Protein AF-E9LIL2-F1 (afdb_monomer_lite)

Foldseek 3Di:
DVDPVDVVPDDPDDDDDPPDDVVVPPCPDPDDDLDDPDDDLRLLVVQQQAAFPLQRFGQQQDDDPDPDQFGFGHWFHLVVAADWEQACLAFPSPPPQCPQDVDPGNIDRFHFQWADDPPHQYFHFPVVPFDDDVNDGDDQPDPVQWDQPDPGDIDGPGGGTHHGDQALQGDDSPCPVSRNDDDVLSSVSVLCSHLNWQWAKWQAQLPPVRFADCVPQARSNPRNDQSPQQPSPAHRGNTRRQSSCVSLQCADPSNHNDGSRIHGGSDPDPDPPDPDRDIHIDTSPGDFDQVQWADWAAPDPPDIDIDRNPD

Radius of gyration: 24.18 Å; chains: 1; bounding box: 59×64×60 Å

Secondary structure (DSSP, 8-state):
--SHHHHHT--S--PPPTT--GGGGTT--S----SSS--HHHHHHHHHHSBPTTT--BTT--------TTPPPPSS--TTSS-EEEGGGSBT-SS-HHHH-SSSS-EEE--SS---BTTB-S-EEGGGG--EETTEEP-TTSGGGEE--TTS--EESS-SEE-S--STT---TT-GGG----HHHHHHHHHHHHTT---EEESB--STTS---HHHH--TT-TTSGGG---SSSSPTTS-HHHHHHHTTSSSSSS-SS----B--------SS------EEE--S----TT-B---EEEETTEEE--BTT-

pLDDT: mean 92.9, std 11.52, range [38.5, 98.88]

Organism: Mycoplasmoides genitalium (NCBI:txid2097)

Sequence (311 aa):
AENEADRFNQLLSLSPSPNTNWARYLNVVQRFTTGPNLDSSTFDQFLDFLPWIGNNKPFSNSPSPSTSASTPLPTFSNINVGVKSDITKHLNKENTRWVFIPNSSPDIWTGAGYRKANNNNNGIPFDSVKPSNNSTPFDPNSDDNKVTPSGGSSKPTTYTHLPNSISPTSDWSNALTFTNKNNPQRNQLLLRALLGTIPVLINKSGDSNDQFNKDSEQKWNETEKPGGNLPGFGEVNGLYNAALLHTYGFFGTNTNSTDPKIGFKADSSSSSSSSSSSSTLVGSGLNWTSQDVGNLVVINDTSFGFQLGGW

Structure (mmCIF, N/CA/C/O backbone):
data_AF-E9LIL2-F1
#
_entry.id   AF-E9LIL2-F1
#
loop_
_atom_site.group_PDB
_atom_site.id
_atom_site.type_symbol
_atom_site.label_atom_id
_atom_site.label_alt_id
_atom_site.label_comp_id
_atom_site.label_asym_id
_atom_site.label_entity_id
_atom_site.label_seq_id
_atom_site.pdbx_PDB_ins_code
_atom_site.Cartn_x
_atom_site.Cartn_y
_atom_site.Cartn_z
_atom_site.occupancy
_atom_site.B_iso_or_equiv
_atom_site.auth_seq_id
_atom_site.auth_comp_id
_atom_site.auth_asym_id
_atom_site.auth_atom_id
_atom_site.pdbx_PDB_model_num
ATOM 1 N N . ALA A 1 1 ? 22.212 -25.224 -12.974 1.00 92.56 1 ALA A N 1
ATOM 2 C CA . ALA A 1 1 ? 23.649 -24.958 -13.142 1.00 92.56 1 ALA A CA 1
ATOM 3 C C . ALA A 1 1 ? 24.349 -25.624 -11.976 1.00 92.56 1 ALA A C 1
ATOM 5 O O . ALA A 1 1 ? 23.897 -25.430 -10.854 1.00 92.56 1 ALA A O 1
ATOM 6 N N . GLU A 1 2 ? 25.355 -26.455 -12.233 1.00 97.25 2 GLU A N 1
ATOM 7 C CA . GLU A 1 2 ? 26.087 -27.164 -11.169 1.00 97.25 2 GLU A CA 1
ATOM 8 C C . GLU A 1 2 ? 27.205 -26.295 -10.573 1.00 97.25 2 GLU A C 1
ATOM 10 O O . GLU A 1 2 ? 27.691 -26.564 -9.478 1.00 97.25 2 GLU A O 1
ATOM 15 N N . ASN A 1 3 ? 27.591 -25.224 -11.273 1.00 96.81 3 ASN A N 1
ATOM 16 C CA . ASN A 1 3 ? 28.617 -24.274 -10.862 1.00 96.81 3 ASN A CA 1
ATOM 17 C C . ASN A 1 3 ? 28.296 -22.848 -11.355 1.00 96.81 3 ASN A C 1
ATOM 19 O O . ASN A 1 3 ? 27.349 -22.611 -12.110 1.00 96.81 3 ASN A O 1
ATOM 23 N N . GLU A 1 4 ? 29.114 -21.889 -10.927 1.00 97.88 4 GLU A N 1
ATOM 24 C CA . GLU A 1 4 ? 28.969 -20.477 -11.278 1.00 97.88 4 GLU A CA 1
ATOM 25 C C . GLU A 1 4 ? 29.258 -20.171 -12.748 1.00 97.88 4 GLU A C 1
ATOM 27 O O . GLU A 1 4 ? 28.623 -19.277 -13.296 1.00 97.88 4 GLU A O 1
ATOM 32 N N . ALA A 1 5 ? 30.149 -20.917 -13.408 1.00 97.56 5 ALA A N 1
ATOM 33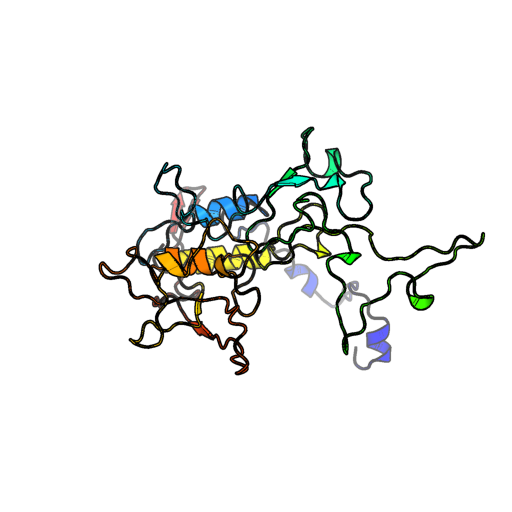 C CA . ALA A 1 5 ? 30.427 -20.713 -14.831 1.00 97.56 5 ALA A CA 1
ATOM 34 C C . ALA A 1 5 ? 29.184 -21.021 -15.686 1.00 97.56 5 ALA A C 1
ATOM 36 O O . ALA A 1 5 ? 28.844 -20.252 -16.587 1.00 97.56 5 ALA A O 1
ATOM 37 N N . ASP A 1 6 ? 28.451 -22.080 -15.335 1.00 97.56 6 ASP A N 1
ATOM 38 C CA . ASP A 1 6 ? 27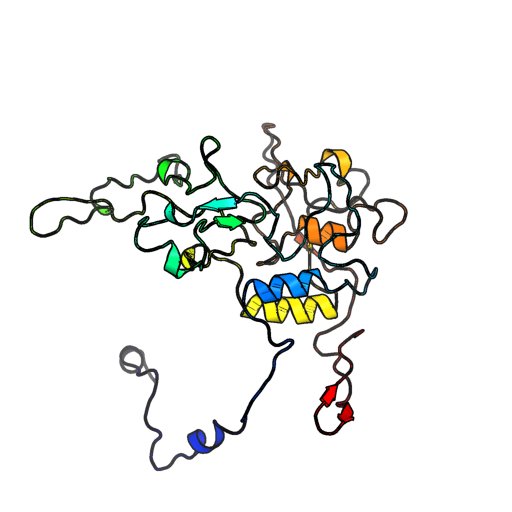.171 -22.423 -15.958 1.00 97.56 6 ASP A CA 1
ATOM 39 C C . ASP A 1 6 ? 26.068 -21.427 -15.574 1.00 97.56 6 ASP A C 1
ATOM 41 O O . ASP A 1 6 ? 25.225 -21.077 -16.400 1.00 97.56 6 ASP A O 1
ATOM 45 N N . ARG A 1 7 ? 26.049 -20.970 -14.312 1.00 97.88 7 ARG A N 1
ATOM 46 C CA . ARG A 1 7 ? 25.055 -20.002 -13.818 1.00 97.88 7 ARG A CA 1
ATOM 47 C C . ARG A 1 7 ? 25.211 -18.639 -14.491 1.00 97.88 7 ARG A C 1
ATOM 49 O O . ARG A 1 7 ? 24.214 -17.987 -14.784 1.00 97.88 7 ARG A O 1
ATOM 56 N N . PHE A 1 8 ? 26.449 -18.218 -14.739 1.00 97.88 8 PHE A N 1
ATOM 57 C CA . PHE A 1 8 ? 26.797 -16.885 -15.228 1.00 97.88 8 PHE A CA 1
ATOM 58 C C . PHE A 1 8 ? 26.102 -16.534 -16.547 1.00 97.88 8 PHE A C 1
ATOM 60 O O . PHE A 1 8 ? 25.662 -15.405 -16.732 1.00 97.88 8 PHE A O 1
ATOM 67 N N . ASN A 1 9 ? 25.954 -17.522 -17.432 1.00 97.31 9 ASN A N 1
ATOM 68 C CA . ASN A 1 9 ? 25.335 -17.354 -18.746 1.00 97.31 9 ASN A CA 1
ATOM 69 C C . ASN A 1 9 ? 23.942 -18.000 -18.827 1.00 97.31 9 ASN A C 1
ATOM 71 O O . ASN A 1 9 ? 23.497 -18.373 -19.914 1.00 97.31 9 ASN A O 1
ATOM 75 N N . GLN A 1 10 ? 23.258 -18.183 -17.692 1.00 98.12 10 GLN A N 1
ATOM 76 C CA . GLN A 1 10 ? 21.912 -18.746 -17.691 1.00 98.12 10 GLN A CA 1
ATOM 77 C C . GLN A 1 10 ? 20.952 -17.908 -18.532 1.00 98.12 10 GLN A C 1
ATOM 79 O O . GLN A 1 10 ? 20.851 -16.690 -18.394 1.00 98.12 10 GLN A O 1
ATOM 84 N N . LEU A 1 11 ? 20.180 -18.603 -19.363 1.00 98.38 11 LEU A N 1
ATOM 85 C CA . LEU A 1 11 ? 19.039 -18.029 -20.054 1.00 98.38 11 LEU A CA 1
ATOM 86 C C . LEU A 1 11 ? 17.801 -18.188 -19.169 1.00 98.38 11 LEU A C 1
ATOM 88 O O . LEU A 1 11 ? 17.533 -19.279 -18.667 1.00 98.38 11 LEU A O 1
ATOM 92 N N . LEU A 1 12 ? 17.029 -17.108 -19.010 1.00 98.12 12 LEU A N 1
ATOM 93 C CA . LEU A 1 12 ? 15.789 -17.112 -18.221 1.00 98.12 12 LEU A CA 1
ATOM 94 C C . LEU A 1 12 ? 14.764 -18.133 -18.743 1.00 98.12 12 LEU A C 1
ATOM 96 O O . LEU A 1 12 ? 13.969 -18.669 -17.977 1.00 98.12 12 LEU A O 1
ATOM 100 N N . SER A 1 13 ? 14.780 -18.398 -20.050 1.00 97.62 13 SER A N 1
ATOM 101 C CA . SER A 1 13 ? 13.914 -19.373 -20.705 1.00 97.62 13 SER A CA 1
ATOM 102 C C . SER A 1 13 ? 14.742 -20.291 -21.593 1.00 97.62 13 SER A C 1
ATOM 104 O O . SER A 1 13 ? 15.630 -19.839 -22.319 1.00 97.62 13 SER A O 1
ATOM 106 N N . LEU A 1 14 ? 14.436 -21.585 -21.534 1.00 97.38 14 LEU A N 1
ATOM 107 C CA . LEU A 1 14 ? 15.056 -22.626 -22.340 1.00 97.38 14 LEU A CA 1
ATOM 108 C C . LEU A 1 14 ? 13.971 -23.472 -22.996 1.00 97.38 14 LEU A C 1
ATOM 110 O O . LEU A 1 14 ? 12.911 -23.715 -22.415 1.00 97.38 14 LEU A O 1
ATOM 114 N N . SER A 1 15 ? 14.261 -23.953 -24.203 1.00 97.62 15 SER A N 1
ATOM 115 C CA . SER A 1 15 ? 13.395 -24.928 -24.863 1.00 97.62 15 SER A CA 1
ATOM 116 C C . SER A 1 15 ? 13.414 -26.243 -24.073 1.00 97.62 15 SER A C 1
ATOM 118 O O . SER A 1 15 ? 14.504 -26.748 -23.792 1.00 97.62 15 SER A O 1
ATOM 120 N N . PRO A 1 16 ? 12.251 -26.815 -23.708 1.00 97.62 16 PRO A N 1
ATOM 121 C CA . PRO A 1 16 ? 12.199 -28.116 -23.052 1.00 97.62 16 PRO A CA 1
ATOM 122 C C . PRO A 1 16 ? 12.871 -29.193 -23.909 1.00 97.62 16 PRO A C 1
ATOM 124 O O . PRO A 1 16 ? 12.642 -29.261 -25.118 1.00 97.62 16 PRO A O 1
ATOM 127 N N . SER A 1 17 ? 13.658 -30.071 -23.285 1.00 97.50 17 SER A N 1
ATOM 128 C CA . SER A 1 17 ? 14.232 -31.224 -23.982 1.00 97.50 17 SER A CA 1
ATOM 129 C C . SER A 1 17 ? 13.119 -32.138 -24.526 1.00 97.50 17 SER A C 1
ATOM 131 O O . SER A 1 17 ? 12.104 -32.315 -23.839 1.00 97.50 17 SER A O 1
ATOM 133 N N . PRO A 1 18 ? 13.296 -32.780 -25.701 1.00 97.69 18 PRO A N 1
ATOM 134 C CA . PRO A 1 18 ? 12.257 -33.604 -26.336 1.00 97.69 18 PRO A CA 1
ATOM 135 C C . PRO A 1 18 ? 11.730 -34.770 -25.485 1.00 97.69 18 PRO A C 1
ATOM 137 O O . PRO A 1 18 ? 10.631 -35.265 -25.717 1.00 97.69 18 PRO A O 1
ATOM 140 N N . ASN A 1 19 ? 12.507 -35.211 -24.496 1.00 97.88 19 ASN A N 1
ATOM 141 C CA . ASN A 1 19 ? 12.171 -36.281 -23.557 1.00 97.88 19 ASN A CA 1
ATOM 142 C C . ASN A 1 19 ? 11.434 -35.792 -22.293 1.00 97.88 19 ASN A C 1
ATOM 144 O O . ASN A 1 19 ? 11.252 -36.566 -21.357 1.00 97.88 19 ASN A O 1
ATOM 148 N N . THR A 1 20 ? 11.007 -34.526 -22.247 1.00 97.94 20 THR A N 1
ATOM 149 C CA . THR A 1 20 ? 10.285 -33.945 -21.108 1.00 97.94 20 THR A CA 1
ATOM 150 C C . THR A 1 20 ? 8.862 -33.536 -21.480 1.00 97.94 20 THR A C 1
ATOM 152 O O . THR A 1 20 ? 8.552 -33.247 -22.633 1.00 97.94 20 THR A O 1
ATOM 155 N N . ASN A 1 21 ? 7.969 -33.501 -20.491 1.00 97.56 21 ASN A N 1
ATOM 156 C CA . ASN A 1 21 ? 6.567 -33.118 -20.678 1.00 97.56 21 ASN A CA 1
ATOM 157 C C . ASN A 1 21 ? 6.094 -32.021 -19.710 1.00 97.56 21 ASN A C 1
ATOM 159 O O . ASN A 1 21 ? 4.921 -31.659 -19.760 1.00 97.56 21 ASN A O 1
ATOM 163 N N . TRP A 1 22 ? 6.976 -31.472 -18.864 1.00 98.12 22 TRP A N 1
ATOM 164 C CA . TRP A 1 22 ? 6.617 -30.502 -17.819 1.00 98.12 22 TRP A CA 1
ATOM 165 C C . TRP A 1 22 ? 5.874 -29.278 -18.379 1.00 98.12 22 TRP A C 1
ATOM 167 O O . TRP A 1 22 ? 4.897 -28.821 -17.792 1.00 98.12 22 TRP A O 1
ATOM 177 N N . ALA A 1 23 ? 6.260 -28.809 -19.571 1.00 97.50 23 ALA A N 1
ATOM 178 C CA . ALA A 1 23 ? 5.642 -27.656 -20.222 1.00 97.50 23 ALA A CA 1
ATOM 179 C C . ALA A 1 23 ? 4.159 -27.875 -20.592 1.00 97.50 23 ALA A C 1
ATOM 181 O O . ALA A 1 23 ? 3.412 -26.910 -20.738 1.00 97.50 23 ALA A O 1
ATOM 182 N N . ARG A 1 24 ? 3.700 -29.133 -20.703 1.00 97.94 24 ARG A N 1
ATOM 183 C CA . ARG A 1 24 ? 2.293 -29.458 -21.007 1.00 97.94 24 ARG A CA 1
ATOM 184 C C . ARG A 1 24 ? 1.336 -29.087 -19.873 1.00 97.94 24 ARG A C 1
ATOM 186 O O . ARG A 1 24 ? 0.146 -28.943 -20.123 1.00 97.94 24 ARG A O 1
ATOM 193 N N . TYR A 1 25 ? 1.844 -28.928 -18.653 1.00 97.81 25 TYR A N 1
ATOM 194 C CA . TYR A 1 25 ? 1.038 -28.685 -17.455 1.00 97.81 25 TYR A CA 1
ATOM 195 C C . TYR A 1 25 ? 0.918 -27.200 -17.089 1.00 97.81 25 TYR A C 1
ATOM 197 O O . TYR A 1 25 ? 0.208 -26.863 -16.148 1.00 97.81 25 TYR A O 1
ATOM 205 N N . LEU A 1 26 ? 1.593 -26.303 -17.817 1.00 97.94 26 LEU A N 1
ATOM 206 C CA . LEU A 1 26 ? 1.657 -24.880 -17.461 1.00 97.94 26 LEU A CA 1
ATOM 207 C C . LEU A 1 26 ? 0.304 -24.166 -17.594 1.00 97.94 26 LEU A C 1
ATOM 209 O O . LEU A 1 26 ? -0.012 -23.288 -16.799 1.00 97.94 26 LEU A O 1
ATOM 213 N N . ASN A 1 27 ? -0.512 -24.554 -18.577 1.00 97.75 27 ASN A N 1
ATOM 214 C CA . ASN A 1 27 ? -1.680 -23.779 -19.011 1.00 97.75 27 ASN A CA 1
ATOM 215 C C . ASN A 1 27 ? -3.016 -24.419 -18.596 1.00 97.75 27 ASN A C 1
ATOM 217 O O . ASN A 1 27 ? -3.939 -24.515 -19.402 1.00 97.75 27 ASN A O 1
ATOM 221 N N . VAL A 1 28 ? -3.118 -24.887 -17.347 1.00 98.38 28 VAL A N 1
ATOM 222 C CA . VAL A 1 28 ? -4.382 -25.425 -16.796 1.00 98.38 28 VAL A CA 1
ATOM 223 C C . VAL A 1 28 ? -5.343 -24.326 -16.327 1.00 98.38 28 VAL A C 1
ATOM 225 O O . VAL A 1 28 ? -6.558 -24.491 -16.401 1.00 98.38 28 VAL A O 1
ATOM 228 N N . VAL A 1 29 ? -4.813 -23.188 -15.871 1.00 98.19 29 VAL A N 1
ATOM 229 C CA . VAL A 1 29 ? -5.609 -22.021 -15.468 1.00 98.19 29 VAL A CA 1
ATOM 230 C C . VAL A 1 29 ? -5.969 -21.217 -16.713 1.00 98.19 29 VAL A C 1
ATOM 232 O O . VAL A 1 29 ? -5.098 -20.629 -17.345 1.00 98.19 29 VAL A O 1
ATOM 235 N N . GLN A 1 30 ? -7.257 -21.170 -17.059 1.00 97.75 30 GLN A N 1
ATOM 236 C CA . GLN A 1 30 ? -7.736 -20.384 -18.206 1.00 97.75 30 GLN A CA 1
ATOM 237 C C . GLN A 1 30 ? -7.909 -18.902 -17.852 1.00 97.75 30 GLN A C 1
ATOM 239 O O . GLN A 1 30 ? -7.564 -18.017 -18.631 1.00 97.75 30 GLN A O 1
ATOM 244 N N . ARG A 1 31 ? -8.462 -18.635 -16.664 1.00 98.00 31 ARG A N 1
ATOM 245 C CA . ARG A 1 31 ? -8.678 -17.307 -16.082 1.00 98.00 31 ARG A CA 1
ATOM 246 C C . ARG A 1 31 ? -8.632 -17.409 -14.560 1.00 98.00 31 ARG A C 1
ATOM 248 O O . ARG A 1 31 ? -8.911 -18.470 -14.009 1.00 98.00 31 ARG A O 1
ATOM 255 N N . PHE A 1 32 ? -8.338 -16.301 -13.891 1.00 98.38 32 PHE A N 1
ATOM 256 C CA . PHE A 1 32 ? -8.387 -16.191 -12.434 1.00 98.38 32 PHE A CA 1
ATOM 257 C C . PHE A 1 32 ? -8.861 -14.791 -12.018 1.00 98.38 32 PHE A C 1
ATOM 259 O O . PHE A 1 32 ? -8.819 -13.856 -12.818 1.00 98.38 32 PHE A O 1
ATOM 266 N N . THR A 1 33 ? -9.328 -14.660 -10.777 1.00 98.25 33 THR A N 1
ATOM 267 C CA . THR A 1 33 ? -9.606 -13.376 -10.119 1.00 98.25 33 THR A CA 1
ATOM 268 C C . THR A 1 33 ? -8.996 -13.388 -8.720 1.00 98.25 33 THR A C 1
ATOM 270 O O . THR A 1 33 ? -8.890 -14.449 -8.106 1.00 98.25 33 THR A O 1
ATOM 273 N N . THR A 1 34 ? -8.581 -12.223 -8.227 1.00 98.06 34 THR A N 1
ATOM 274 C CA . THR A 1 34 ? -8.006 -12.049 -6.882 1.00 98.06 34 THR A CA 1
ATOM 275 C C . THR A 1 34 ? -8.805 -11.071 -6.020 1.00 98.06 34 THR A C 1
ATOM 277 O O . THR A 1 34 ? -8.314 -10.640 -4.981 1.00 98.06 34 THR A O 1
ATOM 280 N N . GLY A 1 35 ? -10.011 -10.686 -6.452 1.00 98.00 35 GLY A N 1
ATOM 281 C CA . GLY A 1 35 ? -10.848 -9.707 -5.761 1.00 98.00 35 GLY A CA 1
ATOM 282 C C . GLY A 1 35 ? -11.739 -8.914 -6.726 1.00 98.00 35 GLY A C 1
ATOM 283 O O . GLY A 1 35 ? -12.143 -9.452 -7.761 1.00 98.00 35 GLY A O 1
ATOM 284 N N . PRO A 1 36 ? -12.078 -7.650 -6.409 1.00 98.44 36 PRO A N 1
ATOM 285 C CA . PRO A 1 36 ? -12.827 -6.789 -7.318 1.00 98.44 36 PRO A CA 1
ATOM 286 C C . PRO A 1 36 ? -12.009 -6.474 -8.580 1.00 98.44 36 PRO A C 1
ATOM 288 O O . PRO A 1 36 ? -10.780 -6.429 -8.546 1.00 98.44 36 PRO A O 1
ATOM 291 N N . ASN A 1 37 ? -12.696 -6.195 -9.691 1.00 98.50 37 ASN A N 1
ATOM 292 C CA . ASN A 1 37 ? -12.077 -5.837 -10.974 1.00 98.50 37 ASN A CA 1
ATOM 293 C C . ASN A 1 37 ? -11.592 -4.372 -10.978 1.00 98.50 37 ASN A C 1
ATOM 295 O O . ASN A 1 37 ? -12.081 -3.553 -11.756 1.00 98.50 37 ASN A O 1
ATOM 299 N N . LEU A 1 38 ? -10.672 -4.034 -10.075 1.00 98.44 38 LEU A N 1
ATOM 300 C CA . LEU A 1 38 ? -10.066 -2.710 -9.918 1.00 98.44 38 LEU A CA 1
ATOM 301 C C . LEU A 1 38 ? -8.540 -2.834 -9.913 1.00 98.44 38 LEU A C 1
ATOM 303 O O . LEU A 1 38 ? -8.003 -3.866 -9.522 1.00 98.44 38 LEU A O 1
ATOM 307 N N . ASP A 1 39 ? -7.848 -1.768 -10.314 1.00 98.38 39 ASP A N 1
ATOM 308 C CA . ASP A 1 39 ? -6.386 -1.723 -10.353 1.00 98.38 39 ASP A CA 1
ATOM 309 C C . ASP A 1 39 ? -5.843 -0.380 -9.838 1.00 98.38 39 ASP A C 1
ATOM 311 O O . ASP A 1 39 ? -6.508 0.662 -9.920 1.00 98.38 39 ASP A O 1
ATOM 315 N N . SER A 1 40 ? -4.613 -0.416 -9.320 1.00 98.12 40 SER A N 1
ATOM 316 C CA . SER A 1 40 ? -3.838 0.741 -8.868 1.00 98.12 40 SER A CA 1
ATOM 317 C C . SER A 1 40 ? -4.609 1.658 -7.898 1.00 98.12 40 SER A C 1
ATOM 319 O O . SER A 1 40 ? -5.361 1.179 -7.050 1.00 98.12 40 SER A O 1
ATOM 321 N N . SER A 1 41 ? -4.442 2.980 -7.996 1.00 97.44 41 SER A N 1
ATOM 322 C CA . SER A 1 41 ? -5.045 3.984 -7.107 1.00 97.44 41 SER A CA 1
ATOM 323 C C . SER A 1 41 ? -6.577 3.919 -7.032 1.00 97.44 41 SER A C 1
ATOM 325 O O . SER A 1 41 ? -7.170 4.390 -6.059 1.00 97.44 41 SER A O 1
ATOM 327 N N . THR A 1 42 ? -7.235 3.329 -8.037 1.00 98.44 42 THR A N 1
ATOM 328 C CA . THR A 1 42 ? -8.690 3.104 -8.033 1.00 98.44 42 THR A CA 1
ATOM 329 C C . THR A 1 42 ? -9.081 2.055 -6.994 1.00 98.44 42 THR A C 1
ATOM 331 O O . THR A 1 42 ? -10.092 2.205 -6.311 1.00 98.44 42 THR A O 1
ATOM 334 N N . PHE A 1 43 ? -8.262 1.014 -6.831 1.00 98.69 43 PHE A N 1
ATOM 335 C CA . PHE A 1 43 ? -8.468 -0.025 -5.825 1.00 98.69 43 PHE A CA 1
ATOM 336 C C . PHE A 1 43 ? -8.356 0.538 -4.400 1.00 98.69 43 PHE A C 1
ATOM 338 O O . PHE A 1 43 ? -9.127 0.149 -3.527 1.00 98.69 43 PHE A O 1
ATOM 345 N N . ASP A 1 44 ? -7.471 1.515 -4.170 1.00 98.50 44 ASP A N 1
ATOM 346 C CA . ASP A 1 44 ? -7.331 2.172 -2.859 1.00 98.50 44 ASP A CA 1
ATOM 347 C C . ASP A 1 44 ? -8.626 2.879 -2.425 1.00 98.50 44 ASP A C 1
ATOM 349 O O . ASP A 1 44 ? -8.970 2.871 -1.245 1.00 98.50 44 ASP A O 1
ATOM 353 N N . GLN A 1 45 ? -9.393 3.426 -3.378 1.00 98.19 45 GLN A N 1
ATOM 354 C CA . GLN A 1 45 ? -10.688 4.056 -3.081 1.00 98.19 45 GLN A CA 1
ATOM 355 C C . GLN A 1 45 ? -11.708 3.034 -2.572 1.00 98.19 45 GLN A C 1
ATOM 357 O O . GLN A 1 45 ? -12.512 3.331 -1.692 1.00 98.19 45 GLN A O 1
ATOM 362 N N . PHE A 1 46 ? -11.669 1.818 -3.123 1.00 98.56 46 PHE A N 1
ATOM 363 C CA . PHE A 1 46 ? -12.511 0.721 -2.664 1.00 98.56 46 PHE A CA 1
ATOM 364 C C . PHE A 1 46 ? -12.083 0.223 -1.280 1.00 98.56 46 PHE A C 1
ATOM 366 O O . PHE A 1 46 ? -12.945 -0.029 -0.441 1.00 98.56 46 PHE A O 1
ATOM 373 N N . LEU A 1 47 ? -10.777 0.142 -1.003 1.00 98.69 47 LEU A N 1
ATOM 374 C CA . LEU A 1 47 ? -10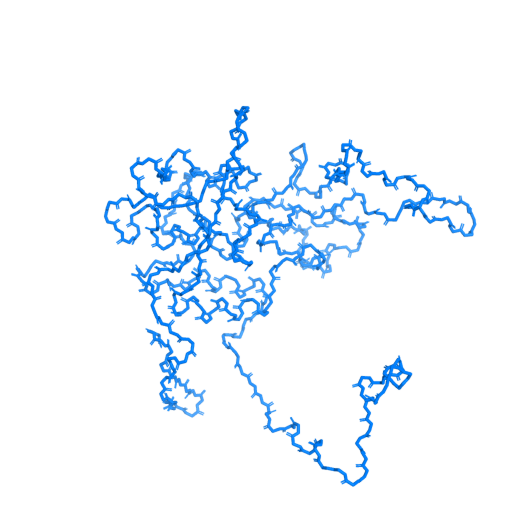.283 -0.232 0.326 1.00 98.69 47 LEU A CA 1
ATOM 375 C C . LEU A 1 47 ? -10.772 0.723 1.423 1.00 98.69 47 LEU A C 1
ATOM 377 O O . LEU A 1 47 ? -11.157 0.264 2.494 1.00 98.69 47 LEU A O 1
ATOM 381 N N . ASP A 1 48 ? -10.819 2.031 1.156 1.00 98.50 48 ASP A N 1
ATOM 382 C CA . ASP A 1 48 ? -11.364 3.011 2.106 1.00 98.50 48 ASP A CA 1
ATOM 383 C C . ASP A 1 48 ? -12.886 2.920 2.287 1.00 98.50 48 ASP A C 1
ATOM 385 O O . ASP A 1 48 ? -13.424 3.323 3.324 1.00 98.50 48 ASP A O 1
ATOM 389 N N . PHE A 1 49 ? -13.596 2.405 1.284 1.00 97.75 49 PHE A N 1
ATOM 390 C CA . PHE A 1 49 ? -15.044 2.230 1.344 1.00 97.75 49 PHE A CA 1
ATOM 391 C C . PHE A 1 49 ? -15.454 1.071 2.263 1.00 97.75 49 PHE A C 1
ATOM 393 O O . PHE A 1 49 ? -16.506 1.134 2.901 1.00 97.75 49 PHE A O 1
ATOM 400 N N . LEU A 1 50 ? -14.628 0.025 2.358 1.00 96.56 50 LEU A N 1
ATOM 401 C CA . LEU A 1 50 ? -14.895 -1.127 3.217 1.00 96.56 50 LEU A CA 1
ATOM 402 C C . LEU A 1 50 ? -14.857 -0.739 4.712 1.00 96.56 50 LEU A C 1
ATOM 404 O O . LEU A 1 50 ? -14.004 0.051 5.129 1.00 96.56 50 LEU A O 1
ATOM 408 N N . PRO A 1 51 ? -15.752 -1.293 5.551 1.00 97.88 51 PRO A N 1
ATOM 409 C CA . PRO A 1 51 ? -15.670 -1.154 6.997 1.00 97.88 51 PRO A CA 1
ATOM 410 C C . PRO A 1 51 ? -14.728 -2.172 7.633 1.00 97.88 51 PRO A C 1
ATOM 412 O O . PRO A 1 51 ? -14.560 -3.291 7.148 1.00 97.88 51 PRO A O 1
ATOM 415 N N . TRP A 1 52 ? -14.155 -1.797 8.775 1.00 98.38 52 TRP A N 1
ATOM 416 C CA . TRP A 1 52 ? -13.478 -2.746 9.647 1.00 98.38 52 TRP A CA 1
ATOM 417 C C . TRP A 1 52 ? -14.503 -3.525 10.478 1.00 98.38 52 TRP A C 1
ATOM 419 O O . TRP A 1 52 ? -15.319 -2.934 11.186 1.00 98.38 52 TRP A O 1
ATOM 429 N N . ILE A 1 53 ? -14.439 -4.858 10.435 1.00 96.81 53 ILE A N 1
ATOM 430 C CA . ILE A 1 53 ? -15.419 -5.743 11.089 1.00 96.81 53 ILE A CA 1
ATOM 431 C C . ILE A 1 53 ? -15.513 -5.553 12.615 1.00 96.81 53 ILE A C 1
ATOM 433 O O . ILE A 1 53 ? -16.560 -5.809 13.202 1.00 96.81 53 ILE A O 1
ATOM 437 N N . GLY A 1 54 ? -14.450 -5.072 13.271 1.00 95.50 54 GLY A N 1
ATOM 438 C CA . GLY A 1 54 ? -14.424 -4.895 14.727 1.00 95.50 54 GLY A CA 1
ATOM 439 C C . GLY A 1 54 ? -15.355 -3.796 15.256 1.00 95.50 54 GLY A C 1
ATOM 440 O O . GLY A 1 54 ? -15.812 -3.891 16.392 1.00 95.50 54 GLY A O 1
ATOM 441 N N . ASN A 1 55 ? -15.666 -2.770 14.455 1.00 92.44 55 ASN A N 1
ATOM 442 C CA . ASN A 1 55 ? -16.550 -1.670 14.874 1.00 92.44 55 ASN A CA 1
ATOM 443 C C . ASN A 1 55 ? -17.462 -1.110 13.762 1.00 92.44 55 ASN A C 1
ATOM 445 O O . ASN A 1 55 ? -18.172 -0.126 13.982 1.00 92.44 55 ASN A O 1
ATOM 449 N N . ASN A 1 56 ? -17.460 -1.718 12.572 1.00 95.50 56 ASN A N 1
ATOM 450 C CA . ASN A 1 56 ? -18.218 -1.304 11.388 1.00 95.50 56 ASN A CA 1
ATOM 451 C C . ASN A 1 56 ? -17.957 0.140 10.911 1.00 95.50 56 ASN A C 1
ATOM 453 O O . ASN A 1 56 ? -18.754 0.695 10.151 1.00 95.50 56 ASN A O 1
ATOM 457 N N . LYS A 1 57 ? -16.854 0.774 11.329 1.00 96.25 57 LYS A N 1
ATOM 458 C CA . LYS A 1 57 ? -16.435 2.076 10.798 1.00 96.25 57 LYS A CA 1
ATOM 459 C C . LYS A 1 57 ? -15.607 1.884 9.520 1.00 96.25 57 LYS A C 1
ATOM 461 O O . LYS A 1 57 ? -14.762 0.988 9.480 1.00 96.25 57 LYS A O 1
ATOM 466 N N . PRO A 1 58 ? -15.840 2.696 8.471 1.00 97.75 58 PRO A N 1
ATOM 467 C CA . PRO A 1 58 ? -15.086 2.618 7.224 1.00 97.75 58 PRO A CA 1
ATOM 468 C C . PRO A 1 58 ? -13.652 3.113 7.394 1.00 97.75 58 PRO A C 1
ATOM 470 O O . PRO A 1 58 ? -13.414 4.082 8.118 1.00 97.75 58 PRO A O 1
ATOM 473 N N . PHE A 1 59 ? -12.717 2.510 6.656 1.00 98.44 59 PHE A N 1
ATOM 474 C CA . PHE A 1 59 ? -11.317 2.954 6.614 1.00 98.44 59 PHE A CA 1
ATOM 475 C C . PHE A 1 59 ? -11.149 4.381 6.061 1.00 98.44 59 PHE A C 1
ATOM 477 O O . PHE A 1 59 ? -10.151 5.043 6.357 1.00 98.44 59 PHE A O 1
ATOM 484 N N . SER A 1 60 ? -12.154 4.883 5.331 1.00 97.31 60 SER A N 1
ATOM 485 C CA . SER A 1 60 ? -12.245 6.271 4.865 1.00 97.31 60 SER A CA 1
ATOM 486 C C . SER A 1 60 ? -12.352 7.303 5.984 1.00 97.31 60 SER A C 1
ATOM 488 O O . SER A 1 60 ? -12.081 8.477 5.740 1.00 97.31 60 SER A O 1
ATOM 490 N N . ASN A 1 61 ? -12.808 6.904 7.178 1.00 95.31 61 ASN A N 1
ATOM 491 C CA . ASN A 1 61 ? -13.133 7.809 8.280 1.00 95.31 61 ASN A CA 1
ATOM 492 C C . ASN A 1 61 ? -14.043 8.994 7.883 1.00 95.31 61 ASN A C 1
ATOM 494 O O . ASN A 1 61 ? -14.010 10.041 8.531 1.00 95.31 61 ASN A O 1
ATOM 498 N N . SER A 1 62 ? -14.896 8.837 6.860 1.00 86.69 62 SER A N 1
ATOM 499 C CA . SER A 1 62 ? -15.725 9.923 6.314 1.00 86.69 62 SER A CA 1
ATOM 500 C C . SER A 1 62 ? -17.212 9.876 6.737 1.00 86.69 62 SER A C 1
ATOM 502 O O . SER A 1 62 ? -18.062 9.523 5.922 1.00 86.69 62 SER A O 1
ATOM 504 N N . PRO A 1 63 ? -17.594 10.219 7.991 1.00 60.53 63 PRO A N 1
ATOM 505 C CA . PRO A 1 63 ? -19.011 10.334 8.351 1.00 60.53 63 PRO A CA 1
ATOM 506 C C . PRO A 1 63 ? -19.484 11.760 8.704 1.00 60.53 63 PRO A C 1
ATOM 508 O O . PRO A 1 63 ? -20.561 11.893 9.278 1.00 60.53 63 PRO A O 1
ATOM 511 N N . SER A 1 64 ? -18.738 12.835 8.393 1.00 56.72 64 SER A N 1
ATOM 512 C CA . SER A 1 64 ? -19.180 14.206 8.722 1.00 56.72 64 SER A CA 1
ATOM 513 C C . SER A 1 64 ? -18.861 15.258 7.645 1.00 56.72 64 SER A C 1
ATOM 515 O O . SER A 1 64 ? -17.693 15.421 7.300 1.00 56.72 64 SER A O 1
ATOM 517 N N . PRO A 1 65 ? -19.849 16.051 7.169 1.00 38.88 65 PRO A N 1
ATOM 518 C CA . PRO A 1 65 ? -19.632 17.205 6.288 1.00 38.88 65 PRO A CA 1
ATOM 519 C C . PRO A 1 65 ? -19.059 18.440 7.020 1.00 38.88 65 PRO A C 1
ATOM 521 O O . PRO A 1 65 ? -19.216 19.569 6.554 1.00 38.88 65 PRO A O 1
ATOM 524 N N . SER A 1 66 ? -18.425 18.274 8.189 1.00 40.81 66 SER A N 1
ATOM 525 C CA . SER A 1 66 ? -17.939 19.410 8.976 1.00 40.81 66 SER A CA 1
ATOM 526 C C . SER A 1 66 ? -16.715 20.072 8.334 1.00 40.81 66 SER A C 1
ATOM 528 O O . SER A 1 66 ? -15.705 19.425 8.068 1.00 40.81 66 SER A O 1
ATOM 530 N N . THR A 1 67 ? -16.786 21.389 8.168 1.00 38.50 67 THR A N 1
ATOM 531 C CA . THR A 1 67 ? -15.764 22.284 7.597 1.00 38.50 67 THR A CA 1
ATOM 532 C C . THR A 1 67 ? -14.562 22.538 8.521 1.00 38.50 67 THR A C 1
ATOM 534 O O . THR A 1 67 ? -13.848 23.525 8.352 1.00 38.50 67 THR A O 1
ATOM 537 N N . SER A 1 68 ? -14.342 21.693 9.532 1.00 47.00 68 SER A N 1
ATOM 538 C CA . SER A 1 68 ? -13.261 21.870 10.504 1.00 47.00 68 SER A CA 1
ATOM 539 C C . SER A 1 68 ? -11.974 21.201 10.026 1.00 47.00 68 SER A C 1
ATOM 541 O O . SER A 1 68 ? -11.956 20.018 9.695 1.00 47.00 68 SER A O 1
ATOM 543 N N . ALA A 1 69 ? -10.873 21.955 10.053 1.00 55.91 69 ALA A N 1
ATOM 544 C CA . ALA A 1 69 ? -9.555 21.554 9.551 1.00 55.91 69 ALA A CA 1
ATOM 545 C C . ALA A 1 69 ? -8.910 20.350 10.278 1.00 55.91 69 ALA A C 1
ATOM 547 O O . ALA A 1 69 ? -7.898 19.841 9.820 1.00 55.91 69 ALA A O 1
ATOM 548 N N . SER A 1 70 ? -9.470 19.869 11.391 1.00 75.31 70 SER A N 1
ATOM 549 C CA . SER A 1 70 ? -8.912 18.757 12.179 1.00 75.31 70 SER A CA 1
ATOM 550 C C . SER A 1 70 ? -9.821 17.524 12.161 1.00 75.31 70 SER A C 1
ATOM 552 O O . SER A 1 70 ? -10.121 16.950 13.209 1.00 75.31 70 SER A O 1
ATOM 554 N N . THR A 1 71 ? -10.296 17.143 10.977 1.00 89.25 71 THR A N 1
ATOM 555 C CA . THR A 1 71 ? -11.102 15.934 10.766 1.00 89.25 71 THR A CA 1
ATOM 556 C C . THR A 1 71 ? -10.225 14.745 10.357 1.00 89.25 71 THR A C 1
ATOM 558 O O . THR A 1 71 ? -9.235 14.945 9.653 1.00 89.25 71 THR A O 1
ATOM 561 N N . PRO A 1 72 ? -10.552 13.517 10.801 1.00 94.12 72 PRO A N 1
ATOM 562 C CA . PRO A 1 72 ? -9.827 12.313 10.407 1.00 94.12 72 PRO A CA 1
ATOM 563 C C . PRO A 1 72 ? -9.731 12.137 8.889 1.00 94.12 72 PRO A C 1
ATOM 565 O O . PRO A 1 72 ? -10.679 12.424 8.159 1.00 94.12 72 PRO A O 1
ATOM 568 N N . LEU A 1 73 ? -8.583 11.639 8.435 1.00 96.12 73 LEU A N 1
ATOM 569 C CA . LEU A 1 73 ? -8.290 11.375 7.025 1.00 96.12 73 LEU A CA 1
ATOM 570 C C . LEU A 1 73 ? -8.503 9.887 6.681 1.00 96.12 73 LEU A C 1
ATOM 572 O O . LEU A 1 73 ? -8.511 9.046 7.590 1.00 96.12 73 LEU A O 1
ATOM 576 N N . PRO A 1 74 ? -8.665 9.541 5.389 1.00 98.06 74 PRO A N 1
ATOM 577 C CA . PRO A 1 74 ? -8.724 8.150 4.952 1.00 98.06 74 PRO A CA 1
ATOM 578 C C . PRO A 1 74 ? -7.402 7.409 5.186 1.00 98.06 74 PRO A C 1
ATOM 580 O O . PRO A 1 74 ? -6.332 8.013 5.307 1.00 98.06 74 PRO A O 1
ATOM 583 N N . THR A 1 75 ? -7.487 6.081 5.242 1.00 98.62 75 THR A N 1
ATOM 584 C CA . THR A 1 75 ? -6.346 5.206 5.533 1.00 98.62 75 THR A CA 1
ATOM 585 C C . THR A 1 75 ? -5.555 4.861 4.273 1.00 98.62 75 THR A C 1
ATOM 587 O O . THR A 1 75 ? -4.323 4.827 4.323 1.00 98.62 75 THR A O 1
ATOM 590 N N . PHE A 1 76 ? -6.238 4.609 3.152 1.00 98.75 76 PHE A N 1
ATOM 591 C CA . PHE A 1 76 ? -5.622 4.074 1.935 1.00 98.75 76 PHE A CA 1
ATOM 592 C C . PHE A 1 76 ? -5.542 5.072 0.782 1.00 98.75 76 PHE A C 1
ATOM 594 O O . PHE A 1 76 ? -4.621 4.980 -0.020 1.00 98.75 76 PHE A O 1
ATOM 601 N N . SER A 1 77 ? -6.458 6.024 0.650 1.00 98.38 77 SER A N 1
ATOM 602 C CA . SER A 1 77 ? -6.515 6.970 -0.467 1.00 98.38 77 SER A CA 1
ATOM 603 C C . SER A 1 77 ? -5.628 8.192 -0.243 1.00 98.38 77 SER A C 1
ATOM 605 O O . SER A 1 77 ? -5.459 8.676 0.873 1.00 98.38 77 SER A O 1
ATOM 607 N N . ASN A 1 78 ? -5.094 8.731 -1.342 1.00 98.19 78 ASN A N 1
ATOM 608 C CA . ASN A 1 78 ? -4.434 10.040 -1.346 1.00 98.19 78 ASN A CA 1
ATOM 609 C C . ASN A 1 78 ? -5.365 11.164 -1.814 1.00 98.19 78 ASN A C 1
ATOM 611 O O . ASN A 1 78 ? -5.005 12.334 -1.714 1.00 98.19 78 ASN A O 1
ATOM 615 N N . ILE A 1 79 ? -6.538 10.846 -2.367 1.00 97.31 79 ILE A N 1
ATOM 616 C CA . ILE A 1 79 ? -7.442 11.853 -2.925 1.00 97.31 79 ILE A CA 1
ATOM 617 C C . ILE A 1 79 ? -7.931 12.748 -1.782 1.00 97.31 79 ILE A C 1
ATOM 619 O O . ILE A 1 79 ? -8.430 12.254 -0.777 1.00 97.31 79 ILE A O 1
ATOM 623 N N . ASN A 1 80 ? -7.754 14.065 -1.935 1.00 95.50 80 ASN A N 1
ATOM 624 C CA . ASN A 1 80 ? -8.019 15.073 -0.899 1.00 95.50 80 ASN A CA 1
ATOM 625 C C . ASN A 1 80 ? -7.132 14.978 0.361 1.00 95.50 80 ASN A C 1
ATOM 627 O O . ASN A 1 80 ? -7.421 15.645 1.352 1.00 95.50 80 ASN A O 1
ATOM 631 N N . VAL A 1 81 ? -6.027 14.228 0.311 1.00 95.75 81 VAL A N 1
ATOM 632 C CA . VAL A 1 81 ? -5.041 14.124 1.395 1.00 95.75 81 VAL A CA 1
ATOM 633 C C . VAL A 1 81 ? -3.740 14.824 0.997 1.00 95.75 81 VAL A C 1
ATOM 635 O O . VAL A 1 81 ? -3.164 14.559 -0.061 1.00 95.75 81 VAL A O 1
ATOM 638 N N . GLY A 1 82 ? -3.249 15.709 1.868 1.00 94.56 82 GLY A N 1
ATOM 639 C CA . GLY A 1 82 ? -2.056 16.515 1.611 1.00 94.56 82 GLY A CA 1
ATOM 640 C C . GLY A 1 82 ? -2.354 17.690 0.678 1.00 94.56 82 GLY A C 1
ATOM 641 O O . GLY A 1 82 ? -3.285 18.458 0.914 1.00 94.56 82 GLY A O 1
ATOM 642 N N . VAL A 1 83 ? -1.554 17.852 -0.376 1.00 95.19 83 VAL A N 1
ATOM 643 C CA . VAL A 1 83 ? -1.685 18.952 -1.346 1.00 95.19 83 VAL A CA 1
ATOM 644 C C . VAL A 1 83 ? -1.724 18.428 -2.778 1.00 95.19 83 VAL A C 1
ATOM 646 O O . VAL A 1 83 ? -1.266 17.323 -3.059 1.00 95.19 83 VAL A O 1
ATOM 649 N N . LYS A 1 84 ? -2.253 19.233 -3.702 1.00 96.44 84 LYS A N 1
ATOM 650 C CA . LYS A 1 84 ? -2.110 18.982 -5.140 1.00 96.44 84 LYS A CA 1
ATOM 651 C C . LYS A 1 84 ? -0.731 19.426 -5.625 1.00 96.44 84 LYS A C 1
ATOM 653 O O . LYS A 1 84 ? -0.261 20.496 -5.238 1.00 96.44 84 LYS A O 1
ATOM 658 N N . SER A 1 85 ? -0.125 18.602 -6.471 1.00 97.00 85 SER A N 1
ATOM 659 C CA . SER A 1 85 ? 1.205 18.789 -7.040 1.00 97.00 85 SER A CA 1
ATOM 660 C C . SER A 1 85 ? 1.166 18.646 -8.562 1.00 97.00 85 SER A C 1
ATOM 662 O O . SER A 1 85 ? 0.721 17.615 -9.072 1.00 97.00 85 SER A O 1
ATOM 664 N N . ASP A 1 86 ? 1.636 19.670 -9.277 1.00 96.31 86 ASP A N 1
ATOM 665 C CA . ASP A 1 86 ? 1.779 19.663 -10.737 1.00 96.31 86 ASP A CA 1
ATOM 666 C C . ASP A 1 86 ? 2.978 18.801 -11.153 1.00 96.31 86 ASP A C 1
ATOM 668 O O . ASP A 1 86 ? 4.147 19.198 -11.040 1.00 96.31 86 ASP A O 1
ATOM 672 N N . ILE A 1 87 ? 2.683 17.622 -11.703 1.00 96.31 87 ILE A N 1
ATOM 673 C CA . ILE A 1 87 ? 3.702 16.633 -12.069 1.00 96.31 87 ILE A CA 1
ATOM 674 C C . ILE A 1 87 ? 4.567 17.060 -13.257 1.00 96.31 87 ILE A C 1
ATOM 676 O O . ILE A 1 87 ? 5.641 16.496 -13.456 1.00 96.31 87 ILE A O 1
ATOM 680 N N . THR A 1 88 ? 4.170 18.085 -14.023 1.00 96.06 88 THR A N 1
ATOM 681 C CA . THR A 1 88 ? 5.023 18.636 -15.094 1.00 96.06 88 THR A CA 1
ATOM 682 C C . THR A 1 88 ? 6.257 19.346 -14.544 1.00 96.06 88 THR A C 1
ATOM 684 O O . THR A 1 88 ? 7.172 19.675 -15.296 1.00 96.06 88 THR A O 1
ATOM 687 N N . LYS A 1 89 ? 6.313 19.588 -13.229 1.00 95.88 89 LYS A N 1
ATOM 688 C CA . LYS A 1 89 ? 7.481 20.150 -12.543 1.00 95.88 89 LYS A CA 1
ATOM 689 C C . LYS A 1 89 ? 8.404 19.085 -11.952 1.00 95.88 89 LYS A C 1
ATOM 691 O O . LYS A 1 89 ? 9.426 19.450 -11.370 1.00 95.88 89 LYS A O 1
ATOM 696 N N . HIS A 1 90 ? 8.092 17.800 -12.112 1.00 96.31 90 HIS A N 1
ATOM 697 C CA . HIS A 1 90 ? 8.899 16.690 -11.603 1.00 96.31 90 HIS A CA 1
ATOM 698 C C . HIS A 1 90 ? 9.952 16.232 -12.619 1.00 96.31 90 HIS A C 1
ATOM 700 O O . HIS A 1 90 ? 9.741 16.293 -13.829 1.00 96.31 90 HIS A O 1
ATOM 706 N N . LEU A 1 91 ? 11.070 15.713 -12.107 1.00 96.94 91 LEU A N 1
ATOM 707 C CA . LEU A 1 91 ? 12.108 15.020 -12.870 1.00 96.94 91 LEU A CA 1
ATOM 708 C C . LEU A 1 91 ? 12.669 15.877 -14.021 1.00 96.94 91 LEU A C 1
ATOM 710 O O . LEU A 1 91 ? 13.249 16.936 -13.771 1.00 96.94 91 LEU A O 1
ATOM 714 N N . ASN A 1 92 ? 12.530 15.419 -15.268 1.00 95.00 92 ASN A N 1
ATOM 715 C CA . ASN A 1 92 ? 13.001 16.115 -16.467 1.00 95.00 92 ASN A CA 1
ATOM 716 C C . ASN A 1 92 ? 12.067 17.244 -16.933 1.00 95.00 92 ASN A C 1
ATOM 718 O O . ASN A 1 92 ? 12.492 18.053 -17.747 1.00 95.00 92 ASN A O 1
ATOM 722 N N . LYS A 1 93 ? 10.833 17.332 -16.411 1.00 95.62 93 LYS A N 1
ATOM 723 C CA . LYS A 1 93 ? 9.843 18.384 -16.725 1.00 95.62 93 LYS A CA 1
ATOM 724 C C . LYS A 1 93 ? 9.384 18.448 -18.186 1.00 95.62 93 LYS A C 1
ATOM 726 O O . LYS A 1 93 ? 8.862 19.468 -18.636 1.00 95.62 93 LYS A O 1
ATOM 731 N N . GLU A 1 94 ? 9.560 17.364 -18.930 1.00 92.19 94 GLU A N 1
ATOM 732 C CA . GLU A 1 94 ? 9.262 17.295 -20.359 1.00 92.19 94 GLU A CA 1
ATOM 733 C C . GLU A 1 94 ? 8.276 16.159 -20.650 1.00 92.19 94 GLU A C 1
ATOM 735 O O . GLU A 1 94 ? 8.272 15.129 -19.976 1.00 92.19 94 GLU A O 1
ATOM 740 N N . ASN A 1 95 ? 7.434 16.346 -21.675 1.00 90.69 95 ASN A N 1
ATOM 741 C CA . ASN A 1 95 ? 6.511 15.330 -22.200 1.00 90.69 95 ASN A CA 1
ATOM 742 C C . ASN A 1 95 ? 5.599 14.669 -21.144 1.00 90.69 95 ASN A C 1
ATOM 744 O O . ASN A 1 95 ? 5.360 13.470 -21.193 1.00 90.69 95 ASN A O 1
ATOM 748 N N . THR A 1 96 ? 5.084 15.434 -20.174 1.00 91.12 96 THR A N 1
ATOM 749 C CA . THR A 1 96 ? 4.331 14.865 -19.033 1.00 91.12 96 THR A CA 1
ATOM 750 C C . THR A 1 96 ? 2.812 15.077 -19.110 1.00 91.12 96 THR A C 1
ATOM 752 O O . THR A 1 96 ? 2.052 14.172 -18.778 1.00 91.12 96 THR A O 1
ATOM 755 N N . ARG A 1 97 ? 2.342 16.256 -19.553 1.00 84.94 97 ARG A N 1
ATOM 756 C CA . ARG A 1 97 ? 0.952 16.729 -19.340 1.00 84.94 97 ARG A CA 1
ATOM 757 C C . ARG A 1 97 ? -0.126 15.724 -19.763 1.00 84.94 97 ARG A C 1
ATOM 759 O O . ARG A 1 97 ? -0.900 15.292 -18.924 1.00 84.94 97 ARG A O 1
ATOM 766 N N . TRP A 1 98 ? -0.149 15.346 -21.038 1.00 89.81 98 TRP A N 1
ATOM 767 C CA . TRP A 1 98 ? -1.184 14.473 -21.612 1.00 89.81 98 TRP A CA 1
ATOM 768 C C . TRP A 1 98 ? -0.832 12.984 -21.560 1.00 89.81 98 TRP A C 1
ATOM 770 O O . TRP A 1 98 ? -1.611 12.157 -22.021 1.00 89.81 98 TRP A O 1
ATOM 780 N N . VAL A 1 99 ? 0.347 12.644 -21.034 1.00 93.94 99 VAL A N 1
ATOM 781 C CA . VAL A 1 99 ? 0.828 11.258 -20.972 1.00 93.94 99 VAL A CA 1
ATOM 782 C C . VAL A 1 99 ? 0.199 10.517 -19.796 1.00 93.94 99 VAL A C 1
ATOM 784 O O . VAL A 1 99 ? -0.151 9.350 -19.931 1.00 93.94 99 VAL A O 1
ATOM 787 N N . PHE A 1 100 ? 0.019 11.198 -18.661 1.00 92.00 100 PHE A N 1
ATOM 788 C CA . PHE A 1 100 ? -0.463 10.572 -17.424 1.00 92.00 100 PHE A CA 1
ATOM 789 C C . PHE A 1 100 ? -1.875 10.999 -17.025 1.00 92.00 100 PHE A C 1
ATOM 791 O O . PHE A 1 100 ? -2.577 10.235 -16.369 1.00 92.00 100 PHE A O 1
ATOM 798 N N . ILE A 1 101 ? -2.292 12.218 -17.382 1.00 91.25 101 ILE A N 1
ATOM 799 C CA . ILE A 1 101 ? -3.583 12.779 -16.977 1.00 91.25 101 ILE A CA 1
ATOM 800 C C . ILE A 1 101 ? -4.258 13.380 -18.216 1.00 91.25 101 ILE A C 1
ATOM 802 O O . ILE A 1 101 ? -3.719 14.316 -18.808 1.00 91.25 101 ILE A O 1
ATOM 806 N N . PRO A 1 102 ? -5.449 12.900 -18.621 1.00 91.12 102 PRO A N 1
ATOM 807 C CA . PRO A 1 102 ? -6.177 13.438 -19.768 1.00 91.12 102 PRO A CA 1
ATOM 808 C C . PRO A 1 102 ? -6.929 14.728 -19.392 1.00 91.12 102 PRO A C 1
ATOM 810 O O . PRO A 1 102 ? -8.132 14.851 -19.601 1.00 91.12 102 PRO A O 1
ATOM 813 N N . ASN A 1 103 ? -6.231 15.691 -18.785 1.00 88.06 103 ASN A N 1
ATOM 814 C CA . ASN A 1 103 ? -6.777 16.984 -18.382 1.00 88.06 103 ASN A CA 1
ATOM 815 C C . ASN A 1 103 ? -5.714 18.088 -18.495 1.00 88.06 103 ASN A C 1
ATOM 817 O O . ASN A 1 103 ? -4.512 17.836 -18.437 1.00 88.06 103 ASN A O 1
ATOM 821 N N . SER A 1 104 ? -6.164 19.336 -18.629 1.00 86.00 104 SER A N 1
ATOM 822 C CA . SER A 1 104 ? -5.293 20.505 -18.740 1.00 86.00 104 SER A CA 1
ATOM 823 C C . SER A 1 104 ? -4.485 20.771 -17.469 1.00 86.00 104 SER A C 1
ATOM 825 O O . SER A 1 104 ? -3.382 21.300 -17.589 1.00 86.00 104 SER A O 1
ATOM 827 N N . SER A 1 105 ? -4.986 20.383 -16.290 1.00 91.94 105 SER A N 1
ATOM 828 C CA . SER A 1 105 ? -4.265 20.447 -15.011 1.00 91.94 105 SER A CA 1
ATOM 829 C C . SER A 1 105 ? -3.767 19.052 -14.613 1.00 91.94 105 SER A C 1
ATOM 831 O O . SER A 1 105 ? -4.572 18.235 -14.155 1.00 91.94 105 SER A O 1
ATOM 833 N N . PRO A 1 106 ? -2.473 18.737 -14.806 1.00 92.25 106 PRO A N 1
ATOM 834 C CA . PRO A 1 106 ? -1.904 17.438 -14.469 1.00 92.25 106 PRO A CA 1
ATOM 835 C C . PRO A 1 106 ? -1.527 17.385 -12.976 1.00 92.25 106 PRO A C 1
ATOM 837 O O . PRO A 1 106 ? -0.377 17.150 -12.610 1.00 92.25 106 PRO A O 1
ATOM 840 N N . ASP A 1 107 ? -2.506 17.635 -12.109 1.00 95.88 107 ASP A N 1
ATOM 841 C CA . ASP A 1 107 ? -2.311 17.646 -10.660 1.00 95.88 107 ASP A CA 1
ATOM 842 C C . ASP A 1 107 ? -2.549 16.262 -10.054 1.00 95.88 107 ASP A C 1
ATOM 844 O O . ASP A 1 107 ? -3.583 15.636 -10.303 1.00 95.88 107 ASP A O 1
ATOM 848 N N . ILE A 1 108 ? -1.643 15.827 -9.179 1.00 96.75 108 ILE A N 1
ATOM 849 C CA . ILE A 1 108 ? -1.802 14.624 -8.350 1.00 96.75 108 ILE A CA 1
ATOM 850 C C . ILE A 1 108 ? -1.753 15.019 -6.874 1.00 96.75 108 ILE A C 1
ATOM 852 O O . ILE A 1 108 ? -0.982 15.893 -6.479 1.00 96.75 108 ILE A O 1
ATOM 856 N N . TRP A 1 109 ? -2.591 14.391 -6.049 1.00 98.31 109 TRP A N 1
ATOM 857 C CA . TRP A 1 109 ? -2.533 14.559 -4.598 1.00 98.31 109 TRP A CA 1
ATOM 858 C C . TRP A 1 109 ? -1.323 13.832 -4.009 1.00 98.31 109 TRP A C 1
ATOM 860 O O . TRP A 1 109 ? -1.102 12.656 -4.288 1.00 98.31 109 TRP A O 1
ATOM 870 N N . THR A 1 110 ? -0.563 14.514 -3.156 1.00 97.69 110 THR A N 1
ATOM 871 C CA . THR A 1 110 ? 0.674 13.977 -2.571 1.00 97.69 110 THR A CA 1
ATOM 872 C C . THR A 1 110 ? 0.458 12.832 -1.584 1.00 97.69 110 THR A C 1
ATOM 874 O O . THR A 1 110 ? 1.388 12.056 -1.356 1.00 97.69 110 THR A O 1
ATOM 877 N N . GLY A 1 111 ? -0.721 12.762 -0.956 1.00 97.69 111 GLY A N 1
ATOM 878 C CA . GLY A 1 111 ? -0.938 11.947 0.237 1.00 97.69 111 GLY A CA 1
ATOM 879 C C . GLY A 1 111 ? -0.312 12.567 1.493 1.00 97.69 111 GLY A C 1
ATOM 880 O O . GLY A 1 111 ? 0.201 13.693 1.467 1.00 97.69 111 GLY A O 1
ATOM 881 N N . ALA A 1 112 ? -0.382 11.826 2.601 1.00 97.06 112 ALA A N 1
ATOM 882 C CA . ALA A 1 112 ? 0.155 12.231 3.900 1.00 97.06 112 ALA A CA 1
ATOM 883 C C . ALA A 1 112 ? 1.690 12.095 3.942 1.00 97.06 112 ALA A C 1
ATOM 885 O O . ALA A 1 112 ? 2.281 11.309 3.197 1.00 97.06 112 ALA A O 1
ATOM 886 N N . GLY A 1 113 ? 2.359 12.849 4.822 1.00 95.88 113 GLY A N 1
ATOM 887 C CA . GLY A 1 113 ? 3.823 12.817 4.948 1.00 95.88 113 GLY A CA 1
ATOM 888 C C . GLY A 1 113 ? 4.547 13.413 3.741 1.00 95.88 113 GLY A C 1
ATOM 889 O O . GLY A 1 113 ? 5.651 12.989 3.398 1.00 95.88 113 GLY A O 1
ATOM 890 N N . TYR A 1 114 ? 3.897 14.345 3.042 1.00 95.81 114 TYR A N 1
ATOM 891 C CA . TYR A 1 114 ? 4.456 14.981 1.858 1.00 95.81 114 TYR A CA 1
ATOM 892 C C . TYR A 1 114 ? 5.562 15.983 2.222 1.00 95.81 114 TYR A C 1
ATOM 894 O O . TYR A 1 114 ? 5.659 16.473 3.344 1.00 95.81 114 TYR A O 1
ATOM 902 N N . ARG A 1 115 ? 6.400 16.308 1.238 1.00 92.88 115 ARG A N 1
ATOM 903 C CA . ARG A 1 115 ? 7.526 17.242 1.335 1.00 92.88 115 ARG A CA 1
ATOM 904 C C . ARG A 1 115 ? 7.327 18.422 0.386 1.00 92.88 115 ARG A C 1
ATOM 906 O O . ARG A 1 115 ? 6.974 18.251 -0.782 1.00 92.88 115 ARG A O 1
ATOM 913 N N . LYS A 1 116 ? 7.601 19.630 0.873 1.00 89.75 116 LYS A N 1
ATOM 914 C CA . LYS A 1 116 ? 7.558 20.881 0.099 1.00 89.75 116 LYS A CA 1
ATOM 915 C C . LYS A 1 116 ? 8.717 21.788 0.498 1.00 89.75 116 LYS A C 1
ATOM 917 O O . LYS A 1 116 ? 9.202 21.709 1.622 1.00 89.75 116 LYS A O 1
ATOM 922 N N . ALA A 1 117 ? 9.131 22.666 -0.409 1.00 84.69 117 ALA A N 1
ATOM 923 C CA . ALA A 1 117 ? 10.130 23.700 -0.140 1.00 84.69 117 ALA A CA 1
ATOM 924 C C . ALA A 1 117 ? 9.512 25.079 -0.392 1.00 84.69 117 ALA A C 1
ATOM 926 O O . ALA A 1 117 ? 8.888 25.275 -1.429 1.00 84.69 117 ALA A O 1
ATOM 927 N N . ASN A 1 118 ? 9.678 26.030 0.535 1.00 79.00 118 ASN A N 1
ATOM 928 C CA . ASN A 1 118 ? 9.244 27.431 0.382 1.00 79.00 118 ASN A CA 1
ATOM 929 C C . ASN A 1 118 ? 7.787 27.603 -0.100 1.00 79.00 118 ASN A C 1
ATOM 931 O O . ASN A 1 118 ? 7.516 28.405 -0.989 1.00 79.00 118 ASN A O 1
ATOM 935 N N . ASN A 1 119 ? 6.850 26.826 0.455 1.00 79.12 119 ASN A N 1
ATOM 936 C CA . ASN A 1 119 ? 5.437 26.788 0.041 1.00 79.12 119 ASN A CA 1
ATOM 937 C C . ASN A 1 119 ? 5.185 26.360 -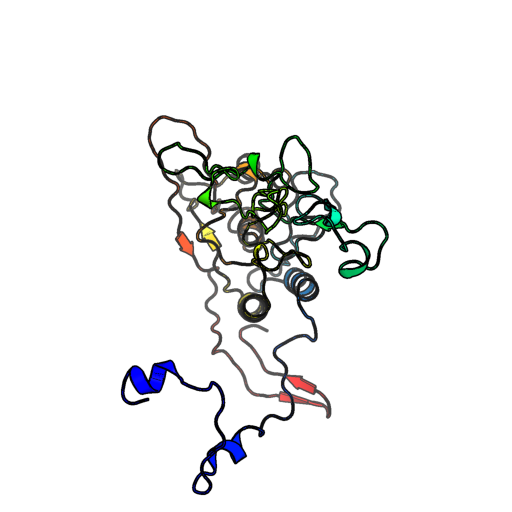1.423 1.00 79.12 119 ASN A C 1
ATOM 939 O O . ASN A 1 119 ? 4.066 26.500 -1.911 1.00 79.12 119 ASN A O 1
ATOM 943 N N . ASN A 1 120 ? 6.183 25.805 -2.120 1.00 84.94 120 ASN A N 1
ATOM 944 C CA . ASN A 1 120 ? 6.007 25.206 -3.439 1.00 84.94 120 ASN A CA 1
ATOM 945 C C . ASN A 1 120 ? 5.585 23.734 -3.323 1.00 84.94 120 ASN A C 1
ATOM 947 O O . ASN A 1 120 ? 6.348 22.889 -2.845 1.00 84.94 120 ASN A O 1
ATOM 951 N N . ASN A 1 121 ? 4.393 23.433 -3.835 1.00 90.94 121 ASN A N 1
ATOM 952 C CA . ASN A 1 121 ? 3.832 22.083 -3.884 1.00 90.94 121 ASN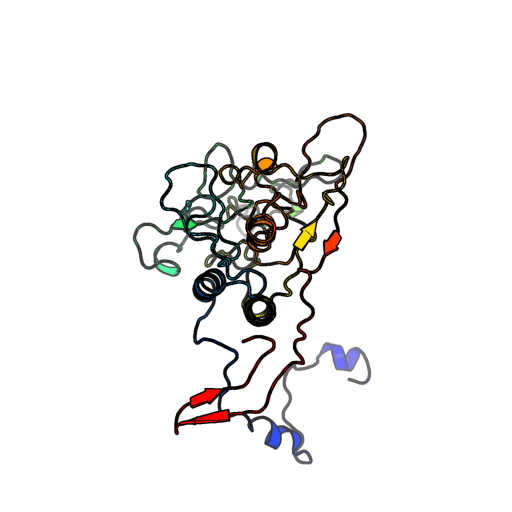 A CA 1
ATOM 953 C C . ASN A 1 121 ? 4.100 21.368 -5.225 1.00 90.94 121 ASN A C 1
ATOM 955 O O . ASN A 1 121 ? 3.696 20.222 -5.385 1.00 90.94 121 ASN A O 1
ATOM 959 N N . ASN A 1 122 ? 4.787 22.019 -6.172 1.00 93.25 122 ASN A N 1
ATOM 960 C CA . ASN A 1 122 ? 5.000 21.543 -7.542 1.00 93.25 122 ASN A CA 1
ATOM 961 C C . ASN A 1 122 ? 6.485 21.237 -7.788 1.00 93.25 122 ASN A C 1
ATOM 963 O O . ASN A 1 122 ? 7.247 22.102 -8.235 1.00 93.25 122 ASN A O 1
ATOM 967 N N . GLY A 1 123 ? 6.895 20.008 -7.478 1.00 93.19 123 GLY A N 1
ATOM 968 C CA . GLY A 1 123 ? 8.278 19.546 -7.503 1.00 93.19 123 GLY A CA 1
ATOM 969 C C . GLY A 1 123 ? 9.127 20.133 -6.380 1.00 93.19 123 GLY A C 1
ATOM 970 O O . GLY A 1 123 ? 9.277 21.350 -6.258 1.00 93.19 123 GLY A O 1
ATOM 971 N N . ILE A 1 124 ? 9.739 19.267 -5.572 1.00 94.44 124 ILE A N 1
ATOM 972 C CA . ILE A 1 124 ? 10.721 19.704 -4.576 1.00 94.44 124 ILE A CA 1
ATOM 973 C C . ILE A 1 124 ? 12.108 19.826 -5.230 1.00 94.44 124 ILE A C 1
ATOM 975 O O . ILE A 1 124 ? 12.551 18.869 -5.871 1.00 94.44 124 ILE A O 1
ATOM 979 N N . PRO A 1 125 ? 12.810 20.968 -5.108 1.00 93.00 125 PRO A N 1
ATOM 980 C CA . PRO A 1 125 ? 14.172 21.101 -5.617 1.00 93.00 125 PRO A CA 1
ATOM 981 C C . PRO A 1 125 ? 15.132 20.128 -4.927 1.00 93.00 125 PRO A C 1
ATOM 983 O O . PRO A 1 125 ? 15.029 19.896 -3.721 1.00 93.00 125 PRO A O 1
ATOM 986 N N . PHE A 1 126 ? 16.102 19.601 -5.675 1.00 89.69 126 PHE A N 1
ATOM 987 C CA . PHE A 1 126 ? 17.105 18.671 -5.145 1.00 89.69 126 PHE A CA 1
ATOM 988 C C . PHE A 1 126 ? 17.896 19.259 -3.963 1.00 89.69 126 PHE A C 1
ATOM 990 O O . PHE A 1 126 ? 18.151 18.572 -2.976 1.00 89.69 126 PHE A O 1
ATOM 997 N N . ASP A 1 127 ? 18.219 20.555 -4.017 1.00 84.12 127 ASP A N 1
ATOM 998 C CA . ASP A 1 127 ? 18.963 21.240 -2.954 1.00 84.12 127 ASP A CA 1
ATOM 999 C C . ASP A 1 127 ? 18.234 21.251 -1.603 1.00 84.12 127 ASP A C 1
ATOM 1001 O O . ASP A 1 127 ? 18.880 21.337 -0.562 1.00 84.12 127 ASP A O 1
ATOM 1005 N N . SER A 1 128 ? 16.905 21.115 -1.595 1.00 79.75 128 SER A N 1
ATOM 1006 C CA . SER A 1 128 ? 16.099 21.083 -0.369 1.00 79.75 128 SER A CA 1
ATOM 1007 C C . SER A 1 128 ? 16.114 19.728 0.344 1.00 79.75 128 SER A C 1
ATOM 1009 O O . SER A 1 128 ? 15.533 19.610 1.419 1.00 79.75 128 SER A O 1
ATOM 1011 N N . VAL A 1 129 ? 16.728 18.698 -0.249 1.00 73.06 129 VAL A N 1
ATOM 1012 C CA . VAL A 1 129 ? 16.688 17.314 0.256 1.00 73.06 129 VAL A CA 1
ATOM 1013 C C . VAL A 1 129 ? 18.060 16.637 0.255 1.00 73.06 129 VAL A C 1
ATOM 1015 O O . VAL A 1 129 ? 18.132 15.409 0.254 1.00 73.06 129 VAL A O 1
ATOM 1018 N N . LYS A 1 130 ? 19.152 17.415 0.237 1.00 74.44 130 LYS A N 1
ATOM 1019 C CA . LYS A 1 130 ? 20.516 16.870 0.201 1.00 74.44 130 LYS A CA 1
ATOM 1020 C C . LYS A 1 130 ? 20.768 15.964 1.411 1.00 74.44 130 LYS A C 1
ATOM 1022 O O . LYS A 1 130 ? 20.747 16.460 2.540 1.00 74.44 130 LYS A O 1
ATOM 1027 N N . PRO A 1 131 ? 21.033 14.662 1.204 1.00 67.25 131 PRO A N 1
ATOM 1028 C CA . PRO A 1 131 ? 21.434 13.794 2.295 1.00 67.25 131 PRO A CA 1
ATOM 1029 C C . PRO A 1 131 ? 22.803 14.231 2.821 1.00 67.25 131 PRO A C 1
ATOM 1031 O O . PRO A 1 131 ? 23.635 14.767 2.081 1.00 67.25 131 PRO A O 1
ATOM 1034 N N . SER A 1 132 ? 23.013 13.998 4.113 1.00 59.44 132 SER A N 1
ATOM 1035 C CA . SER A 1 132 ? 24.255 14.300 4.808 1.00 59.44 132 SER A CA 1
ATOM 1036 C C . SER A 1 132 ? 24.902 13.011 5.289 1.00 59.44 132 SER A C 1
ATOM 1038 O O . SER A 1 132 ? 24.250 12.208 5.953 1.00 59.44 132 SER A O 1
ATOM 1040 N N . ASN A 1 133 ? 26.182 12.827 4.974 1.00 57.09 133 ASN A N 1
ATOM 1041 C CA . ASN A 1 133 ? 27.014 11.804 5.595 1.00 57.09 133 ASN A CA 1
ATOM 1042 C C . ASN A 1 133 ? 28.153 12.536 6.317 1.00 57.09 133 ASN A C 1
ATOM 1044 O O . ASN A 1 133 ? 28.827 13.351 5.699 1.00 57.09 133 ASN A O 1
ATOM 1048 N N . ASN A 1 134 ? 28.335 12.336 7.626 1.00 66.25 134 ASN A N 1
ATOM 1049 C CA . ASN A 1 134 ? 29.274 13.127 8.448 1.00 66.25 134 ASN A CA 1
ATOM 1050 C C . ASN A 1 134 ? 29.106 14.661 8.328 1.00 66.25 134 ASN A C 1
ATOM 1052 O O . ASN A 1 134 ? 30.091 15.397 8.322 1.00 66.25 134 ASN A O 1
ATOM 1056 N N . SER A 1 135 ? 27.871 15.160 8.214 1.00 72.50 135 SER A N 1
ATOM 1057 C CA . SER A 1 135 ? 27.582 16.596 8.053 1.00 72.50 135 SER A CA 1
ATOM 1058 C C . SER A 1 135 ? 28.065 17.219 6.731 1.00 72.50 135 SER A C 1
ATOM 1060 O O . SER A 1 135 ? 27.900 18.425 6.552 1.00 72.50 135 SER A O 1
ATOM 1062 N N . THR A 1 136 ? 28.583 16.444 5.764 1.00 80.81 136 THR A N 1
ATOM 1063 C CA . THR A 1 136 ? 28.878 16.945 4.411 1.00 80.81 136 THR A CA 1
ATOM 1064 C C . THR A 1 136 ? 27.694 16.672 3.473 1.00 80.81 136 THR A C 1
ATOM 1066 O O . THR A 1 136 ? 27.253 15.525 3.344 1.00 80.81 136 THR A O 1
ATOM 1069 N N . PRO A 1 137 ? 27.101 17.711 2.856 1.00 84.69 137 PRO A N 1
ATOM 1070 C CA . PRO A 1 137 ? 26.019 17.523 1.897 1.00 84.69 137 PRO A CA 1
ATOM 1071 C C . PRO A 1 137 ? 26.519 16.846 0.622 1.00 84.69 137 PRO A C 1
ATOM 1073 O O . PRO A 1 137 ? 27.614 17.144 0.145 1.00 84.69 137 PRO A O 1
ATOM 1076 N N . PHE A 1 138 ? 25.685 16.001 0.019 1.00 89.25 138 PHE A N 1
ATOM 1077 C CA . PHE A 1 138 ? 25.927 15.516 -1.339 1.00 89.25 138 PHE A CA 1
ATOM 1078 C C . PHE A 1 138 ? 26.052 16.688 -2.333 1.00 89.25 138 PHE A C 1
ATOM 1080 O O . PHE A 1 138 ? 25.159 17.542 -2.412 1.00 89.25 138 PHE A O 1
ATOM 1087 N N . ASP A 1 139 ? 27.133 16.709 -3.118 1.00 89.81 139 ASP A N 1
ATOM 1088 C CA . ASP A 1 139 ? 27.351 17.708 -4.166 1.00 89.81 139 ASP A CA 1
ATOM 1089 C C . ASP A 1 139 ? 26.984 17.155 -5.556 1.00 89.81 139 ASP A C 1
ATOM 1091 O O . ASP A 1 139 ? 27.750 16.374 -6.129 1.00 89.81 139 ASP A O 1
ATOM 1095 N N . PRO A 1 140 ? 25.854 17.583 -6.155 1.00 90.44 140 PRO A N 1
ATOM 1096 C CA . PRO A 1 140 ? 25.462 17.139 -7.491 1.00 90.44 140 PRO A CA 1
ATOM 1097 C C . PRO A 1 140 ? 26.414 17.619 -8.593 1.00 90.44 140 PRO A C 1
ATOM 1099 O O . PRO A 1 140 ? 26.326 17.135 -9.718 1.00 90.44 140 PRO A O 1
ATOM 1102 N N . ASN A 1 141 ? 27.304 18.570 -8.293 1.00 91.56 141 ASN A N 1
ATOM 1103 C CA . ASN A 1 141 ? 28.241 19.140 -9.251 1.00 91.56 141 ASN A CA 1
ATOM 1104 C C . ASN A 1 141 ? 29.671 18.594 -9.127 1.00 91.56 141 ASN A C 1
ATOM 1106 O O . ASN A 1 141 ? 30.537 19.066 -9.868 1.00 91.56 141 ASN A O 1
ATOM 1110 N N . SER A 1 142 ? 29.917 17.623 -8.247 1.00 92.44 142 SER A N 1
ATOM 1111 C CA . SER A 1 142 ? 31.196 16.909 -8.191 1.00 92.44 142 SER A CA 1
ATOM 1112 C C . SER A 1 142 ? 31.490 16.200 -9.522 1.00 92.44 142 SER A C 1
ATOM 1114 O O . SER A 1 142 ? 30.559 15.835 -10.245 1.00 92.44 142 SER A O 1
ATOM 1116 N N . ASP A 1 143 ? 32.770 16.012 -9.849 1.00 94.00 143 ASP A N 1
ATOM 1117 C CA . ASP A 1 143 ? 33.208 15.433 -11.126 1.00 94.00 143 ASP A CA 1
ATOM 1118 C C . ASP A 1 143 ? 32.634 14.024 -11.349 1.00 94.00 143 ASP A C 1
ATOM 1120 O O . ASP A 1 143 ? 32.150 13.731 -12.441 1.00 94.00 143 ASP A O 1
ATOM 1124 N N . ASP A 1 144 ? 32.560 13.205 -10.294 1.00 93.81 144 ASP A N 1
ATOM 1125 C CA . ASP A 1 144 ? 31.981 11.852 -10.341 1.00 93.81 144 ASP A CA 1
ATOM 1126 C C . ASP A 1 144 ? 30.469 11.849 -10.645 1.00 93.81 144 ASP A C 1
ATOM 1128 O O . ASP A 1 144 ? 29.922 10.868 -11.148 1.00 93.81 144 ASP A O 1
ATOM 1132 N N . ASN A 1 145 ? 29.775 12.956 -10.357 1.00 93.81 145 ASN A N 1
ATOM 1133 C CA . ASN A 1 145 ? 28.325 13.099 -10.526 1.00 93.81 145 ASN A CA 1
ATOM 1134 C C . ASN A 1 145 ? 27.937 13.747 -11.865 1.00 93.81 145 ASN A C 1
ATOM 1136 O O . ASN A 1 145 ? 26.755 14.022 -12.117 1.00 93.81 145 ASN A O 1
ATOM 1140 N N . LYS A 1 146 ? 28.919 13.999 -12.735 1.00 96.88 146 LYS A N 1
ATOM 1141 C CA . LYS A 1 146 ? 28.732 14.620 -14.043 1.00 96.88 146 LYS A CA 1
ATOM 1142 C C . LYS A 1 146 ? 29.103 13.671 -15.169 1.00 96.88 146 LYS A C 1
ATOM 1144 O O . LYS A 1 146 ? 29.983 12.828 -15.058 1.00 96.88 146 LYS A O 1
ATOM 1149 N N . VAL A 1 147 ? 28.454 13.873 -16.310 1.00 97.12 147 VAL A N 1
ATOM 1150 C CA . VAL A 1 147 ? 28.839 13.236 -17.569 1.00 97.12 147 VAL A CA 1
ATOM 1151 C C . VAL A 1 147 ? 29.187 14.324 -18.570 1.00 97.12 147 VAL A C 1
ATOM 1153 O O . VAL A 1 147 ? 28.416 15.262 -18.792 1.00 97.12 147 VAL A O 1
ATOM 1156 N N . THR A 1 148 ? 30.363 14.191 -19.181 1.00 96.12 148 THR A N 1
ATOM 1157 C CA . THR A 1 148 ? 30.839 15.087 -20.236 1.00 96.12 148 THR A CA 1
ATOM 1158 C C . THR A 1 148 ? 30.755 14.351 -21.572 1.00 96.12 148 THR A C 1
ATOM 1160 O O . THR A 1 148 ? 31.582 13.477 -21.835 1.00 96.12 148 THR A O 1
ATOM 1163 N N . PRO A 1 149 ? 29.764 14.657 -22.424 1.00 95.38 149 PRO A N 1
ATOM 1164 C CA . PRO A 1 149 ? 29.685 14.074 -23.752 1.00 95.38 149 PRO A CA 1
ATOM 1165 C C . PRO A 1 149 ? 30.822 14.596 -24.638 1.00 95.38 149 PRO A C 1
ATOM 1167 O O . PRO A 1 149 ? 31.392 15.667 -24.394 1.00 95.38 149 PRO A O 1
ATOM 1170 N N . SER A 1 150 ? 31.116 13.869 -25.718 1.00 90.88 150 SER A N 1
ATOM 1171 C CA . SER A 1 150 ? 31.993 14.352 -26.787 1.00 90.88 150 SER A CA 1
ATOM 1172 C C . SER A 1 150 ? 31.463 15.696 -27.306 1.00 90.88 150 SER A C 1
ATOM 1174 O O . SER A 1 150 ? 30.356 15.765 -27.834 1.00 90.88 150 SER A O 1
ATOM 1176 N N . GLY A 1 151 ? 32.218 16.777 -27.085 1.00 91.06 151 GLY A N 1
ATOM 1177 C CA . GLY A 1 151 ? 31.757 18.161 -27.287 1.00 91.06 151 GLY A CA 1
ATOM 1178 C C . GLY A 1 151 ? 31.828 19.052 -26.037 1.00 91.06 151 GLY A C 1
ATOM 1179 O O . GLY A 1 151 ? 31.611 20.253 -26.140 1.00 91.06 151 GLY A O 1
ATOM 1180 N N . GLY A 1 152 ? 32.171 18.499 -24.865 1.00 88.25 152 GLY A N 1
ATOM 1181 C CA . GLY A 1 152 ? 32.723 19.258 -23.730 1.00 88.25 152 GLY A CA 1
ATOM 1182 C C . GLY A 1 152 ? 31.723 19.895 -22.755 1.00 88.25 152 GLY A C 1
ATOM 1183 O O . GLY A 1 152 ? 32.143 20.468 -21.753 1.00 88.25 152 GLY A O 1
ATOM 1184 N N . SER A 1 153 ? 30.409 19.786 -22.981 1.00 92.44 153 SER A N 1
ATOM 1185 C CA . SER A 1 153 ? 29.404 20.328 -22.049 1.00 92.44 153 SER A CA 1
ATOM 1186 C C . SER A 1 153 ? 29.123 19.351 -20.904 1.00 92.44 153 SER A C 1
ATOM 1188 O O . SER A 1 153 ? 28.220 18.522 -20.993 1.00 92.44 153 SER A O 1
ATOM 1190 N N . SER A 1 154 ? 29.907 19.453 -19.831 1.00 94.06 154 SER A N 1
ATOM 1191 C CA . SER A 1 154 ? 29.721 18.651 -18.618 1.00 94.06 154 SER A CA 1
ATOM 1192 C C . SER A 1 154 ? 28.407 18.994 -17.909 1.00 94.06 154 SER A C 1
ATOM 1194 O O . SER A 1 154 ? 28.147 20.166 -17.622 1.00 94.06 154 SER A O 1
ATOM 1196 N N . LYS A 1 155 ? 27.571 17.987 -17.627 1.00 95.19 155 LYS A N 1
ATOM 1197 C CA . LYS A 1 155 ? 26.258 18.164 -16.984 1.00 95.19 155 LYS A CA 1
ATOM 1198 C C . LYS A 1 155 ? 26.071 17.190 -15.816 1.00 95.19 155 LYS A C 1
ATOM 1200 O O . LYS A 1 155 ? 26.446 16.025 -15.960 1.00 95.19 155 LYS A O 1
ATOM 1205 N N . PRO A 1 156 ? 25.469 17.628 -14.692 1.00 94.81 156 PRO A N 1
ATOM 1206 C CA . PRO A 1 156 ? 25.044 16.727 -13.624 1.00 94.81 156 PRO A CA 1
ATOM 1207 C C . PRO A 1 156 ? 24.066 15.669 -14.133 1.00 94.81 156 PRO A C 1
ATOM 1209 O O . PRO A 1 156 ? 23.233 15.955 -14.994 1.00 94.81 156 PRO A O 1
ATOM 1212 N N . THR A 1 157 ? 24.138 14.465 -13.571 1.00 94.38 157 THR A N 1
ATOM 1213 C CA . THR A 1 157 ? 23.221 13.364 -13.914 1.00 94.38 157 THR A CA 1
ATOM 1214 C C . THR A 1 157 ? 21.947 13.346 -13.066 1.00 94.38 157 THR A C 1
ATOM 1216 O O . THR A 1 157 ? 20.963 12.716 -13.449 1.00 94.38 157 THR A O 1
ATOM 1219 N N . THR A 1 158 ? 21.936 14.044 -11.925 1.00 93.81 158 THR A N 1
ATOM 1220 C CA . THR A 1 158 ? 20.766 14.109 -11.039 1.00 93.81 158 THR A CA 1
ATOM 1221 C C . THR A 1 158 ? 19.647 14.989 -11.604 1.00 93.81 158 THR A C 1
ATOM 1223 O O . THR A 1 158 ? 19.886 15.964 -12.321 1.00 93.81 158 THR A O 1
ATOM 1226 N N . TYR A 1 159 ? 18.403 14.692 -11.223 1.00 95.31 159 TYR A N 1
ATOM 1227 C CA . TYR A 1 159 ? 17.260 15.546 -11.531 1.00 95.31 159 TYR A CA 1
ATOM 1228 C C . TYR A 1 159 ? 17.268 16.813 -10.679 1.00 95.31 159 TYR A C 1
ATOM 1230 O O . TYR A 1 159 ? 17.536 16.783 -9.480 1.00 95.31 159 TYR A O 1
ATOM 1238 N N . THR A 1 160 ? 16.877 17.935 -11.283 1.00 94.19 160 THR A N 1
ATOM 1239 C CA . THR A 1 160 ? 16.797 19.212 -10.558 1.00 94.19 160 THR A CA 1
ATOM 1240 C C . THR A 1 160 ? 15.620 19.262 -9.581 1.00 94.19 160 THR A C 1
ATOM 1242 O O . THR A 1 160 ? 15.696 19.967 -8.576 1.00 94.19 160 THR A O 1
ATOM 1245 N N . HIS A 1 161 ? 14.520 18.564 -9.887 1.00 94.44 161 HIS A N 1
ATOM 1246 C CA . HIS A 1 161 ? 13.291 18.543 -9.090 1.00 94.44 161 HIS A CA 1
ATOM 1247 C C . HIS A 1 161 ? 12.781 17.111 -8.947 1.00 94.44 161 HIS A C 1
ATOM 1249 O O . HIS A 1 161 ? 12.789 16.341 -9.907 1.00 94.44 161 HIS A O 1
ATOM 1255 N N . LEU A 1 162 ? 12.300 16.764 -7.758 1.00 95.88 162 LEU A N 1
ATOM 1256 C CA . LEU A 1 162 ? 11.817 15.430 -7.414 1.00 95.88 162 LEU A CA 1
ATOM 1257 C C . LEU A 1 162 ? 10.330 15.472 -7.018 1.00 95.88 162 LEU A C 1
ATOM 1259 O O . LEU A 1 162 ? 9.829 16.540 -6.656 1.00 95.88 162 LEU A O 1
ATOM 1263 N N . PRO A 1 163 ? 9.621 14.329 -7.036 1.00 96.88 163 PRO A N 1
ATOM 1264 C CA . PRO A 1 163 ? 8.242 14.250 -6.558 1.00 96.88 163 PRO A CA 1
ATOM 1265 C C . PRO A 1 163 ? 8.081 14.654 -5.086 1.00 96.88 163 PRO A C 1
ATOM 1267 O O . PRO A 1 163 ? 8.958 14.408 -4.250 1.00 96.88 163 PRO A O 1
ATOM 1270 N N . ASN A 1 164 ? 6.934 15.238 -4.745 1.00 96.75 164 ASN A N 1
ATOM 1271 C CA . ASN A 1 164 ? 6.654 15.823 -3.430 1.00 96.75 164 ASN A CA 1
ATOM 1272 C C . ASN A 1 164 ? 6.300 14.819 -2.318 1.00 96.75 164 ASN A C 1
ATOM 1274 O O . ASN A 1 164 ? 5.848 15.232 -1.259 1.00 96.75 164 ASN A O 1
ATOM 1278 N N . SER A 1 165 ? 6.498 13.514 -2.496 1.00 97.38 165 SER A N 1
ATOM 1279 C CA . SER A 1 165 ? 6.266 12.526 -1.435 1.00 97.38 165 SER A CA 1
ATOM 1280 C C . SER A 1 165 ? 7.127 11.290 -1.648 1.00 97.38 165 SER A C 1
ATOM 1282 O O . SER A 1 165 ? 7.288 10.838 -2.780 1.00 97.38 165 SER A O 1
ATOM 1284 N N . ILE A 1 166 ? 7.669 10.776 -0.547 1.00 96.88 166 ILE A N 1
ATOM 1285 C CA . ILE A 1 166 ? 8.372 9.488 -0.437 1.00 96.88 166 ILE A CA 1
ATOM 1286 C C . ILE A 1 166 ? 7.814 8.667 0.735 1.00 96.88 166 ILE A C 1
ATOM 1288 O O . ILE A 1 166 ? 8.446 7.712 1.176 1.00 96.88 166 ILE A O 1
ATOM 1292 N N . SER A 1 167 ? 6.662 9.075 1.280 1.00 98.00 167 SER A N 1
ATOM 1293 C CA . SER A 1 167 ? 6.035 8.399 2.413 1.00 98.00 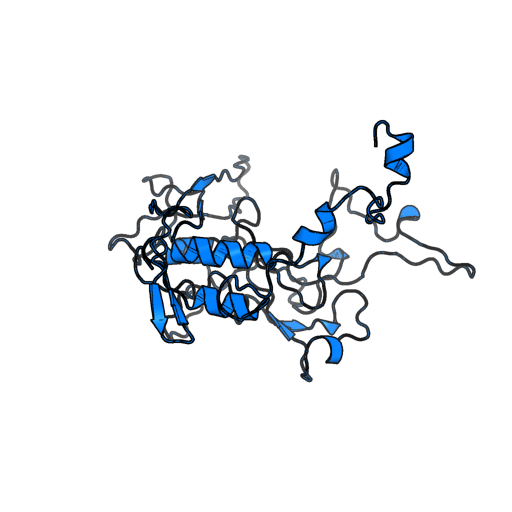167 SER A CA 1
ATOM 1294 C C . SER A 1 167 ? 5.519 7.015 1.998 1.00 98.00 167 SER A C 1
ATOM 1296 O O . SER A 1 167 ? 5.383 6.749 0.800 1.00 98.00 167 SER A O 1
ATOM 1298 N N . PRO A 1 168 ? 5.153 6.137 2.945 1.00 98.44 168 PRO A N 1
ATOM 1299 C CA . PRO A 1 168 ? 4.528 4.849 2.626 1.00 98.44 168 PRO A CA 1
ATOM 1300 C C . PRO A 1 168 ? 3.254 4.973 1.777 1.00 98.44 168 PRO A C 1
ATOM 1302 O O . PRO A 1 168 ? 2.852 4.026 1.108 1.00 98.44 168 PRO A O 1
ATOM 1305 N N . THR A 1 169 ? 2.620 6.152 1.777 1.00 98.31 169 THR A N 1
ATOM 1306 C CA . THR A 1 169 ? 1.419 6.436 0.983 1.00 98.31 169 THR A CA 1
ATOM 1307 C C . THR A 1 169 ? 1.713 6.958 -0.426 1.00 98.31 169 THR A C 1
ATOM 1309 O O . THR A 1 169 ? 0.769 7.168 -1.184 1.00 98.31 169 THR A O 1
ATOM 1312 N N . SER A 1 170 ? 2.979 7.179 -0.807 1.00 98.44 170 SER A N 1
ATOM 1313 C CA . SER A 1 170 ? 3.322 7.799 -2.092 1.00 98.44 170 SER A CA 1
ATOM 1314 C C . SER A 1 170 ? 2.824 6.976 -3.288 1.00 98.44 170 SER A C 1
ATOM 1316 O O . SER A 1 170 ? 3.058 5.768 -3.382 1.00 98.44 170 SER A O 1
ATOM 1318 N N . ASP A 1 171 ? 2.137 7.655 -4.210 1.00 98.62 171 ASP A N 1
ATOM 1319 C CA . ASP A 1 171 ? 1.543 7.063 -5.411 1.00 98.62 171 ASP A CA 1
ATOM 1320 C C . ASP A 1 171 ? 1.700 8.024 -6.596 1.00 98.62 171 ASP A C 1
ATOM 1322 O O . ASP A 1 171 ? 0.901 8.941 -6.791 1.00 98.62 171 ASP A O 1
ATOM 1326 N N . TRP A 1 172 ? 2.800 7.870 -7.335 1.00 98.31 172 TRP A N 1
ATOM 1327 C CA . TRP A 1 172 ? 3.190 8.762 -8.423 1.00 98.31 172 TRP A CA 1
ATOM 1328 C C . TRP A 1 172 ? 3.125 8.033 -9.760 1.00 98.31 172 TRP A C 1
ATOM 1330 O O . TRP A 1 172 ? 4.082 7.374 -10.172 1.00 98.31 172 TRP A O 1
ATOM 1340 N N . SER A 1 173 ? 2.039 8.237 -10.505 1.00 96.88 173 SER A N 1
ATOM 1341 C CA . SER A 1 173 ? 1.884 7.656 -11.848 1.00 96.88 173 SER A CA 1
ATOM 1342 C C . SER A 1 173 ? 3.000 8.064 -12.822 1.00 96.88 173 SER A C 1
ATOM 1344 O O . SER A 1 173 ? 3.311 7.316 -13.745 1.00 96.88 173 SER A O 1
ATOM 1346 N N . ASN A 1 174 ? 3.645 9.215 -12.596 1.00 97.31 174 ASN A N 1
ATOM 1347 C CA . ASN A 1 174 ? 4.752 9.719 -13.408 1.00 97.31 174 ASN A CA 1
ATOM 1348 C C . ASN A 1 174 ? 6.153 9.338 -12.889 1.00 97.31 174 ASN A C 1
ATOM 1350 O O . ASN A 1 174 ? 7.146 9.714 -13.511 1.00 97.31 174 ASN A O 1
ATOM 1354 N N . ALA A 1 175 ? 6.261 8.665 -11.737 1.00 97.81 175 ALA A N 1
ATOM 1355 C CA . ALA A 1 175 ? 7.541 8.397 -11.082 1.00 97.81 175 ALA A CA 1
ATOM 1356 C C . ALA A 1 175 ? 7.505 7.100 -10.252 1.00 97.81 175 ALA A C 1
ATOM 1358 O O . ALA A 1 175 ? 7.422 7.127 -9.021 1.00 97.81 175 ALA A O 1
ATOM 1359 N N . LEU A 1 176 ? 7.636 5.953 -10.927 1.00 98.25 176 LEU A N 1
ATOM 1360 C CA . LEU A 1 176 ? 7.653 4.630 -10.286 1.00 98.25 176 LEU A CA 1
ATOM 1361 C C . LEU A 1 176 ? 8.705 4.529 -9.168 1.00 98.25 176 LEU A C 1
ATOM 1363 O O . LEU A 1 176 ? 8.421 3.988 -8.108 1.00 98.25 176 LEU A O 1
ATOM 1367 N N . THR A 1 177 ? 9.891 5.112 -9.362 1.00 97.50 177 THR A N 1
ATOM 1368 C CA . THR A 1 177 ? 10.986 5.093 -8.372 1.00 97.50 177 THR A CA 1
ATOM 1369 C C . THR A 1 177 ? 10.678 5.846 -7.075 1.00 97.50 177 THR A C 1
ATOM 1371 O O . THR A 1 177 ? 11.387 5.666 -6.091 1.00 97.50 177 THR A O 1
ATOM 1374 N N . PHE A 1 178 ? 9.635 6.680 -7.059 1.00 98.06 178 PHE A N 1
ATOM 1375 C CA . PHE A 1 178 ? 9.165 7.415 -5.881 1.00 98.06 178 PHE A CA 1
ATOM 1376 C C . PHE A 1 178 ? 7.830 6.869 -5.345 1.00 98.06 178 PHE A C 1
ATOM 1378 O O . PHE A 1 178 ? 7.285 7.420 -4.386 1.00 98.06 178 PHE A O 1
ATOM 1385 N N . THR A 1 179 ? 7.284 5.817 -5.961 1.00 98.75 179 THR A N 1
ATOM 1386 C CA . THR A 1 179 ? 5.986 5.226 -5.620 1.00 98.75 179 THR A CA 1
ATOM 1387 C C . THR A 1 179 ? 6.170 4.042 -4.681 1.00 98.75 179 THR A C 1
ATOM 1389 O O . THR A 1 179 ? 6.844 3.076 -5.025 1.00 98.75 179 THR A O 1
ATOM 1392 N N . ASN A 1 180 ? 5.541 4.107 -3.508 1.00 98.75 180 ASN A N 1
ATOM 1393 C CA . ASN A 1 180 ? 5.571 3.031 -2.521 1.00 98.75 180 ASN A CA 1
ATOM 1394 C C . ASN A 1 180 ? 4.319 2.147 -2.584 1.00 98.75 180 ASN A C 1
ATOM 1396 O O . ASN A 1 180 ? 4.408 0.937 -2.337 1.00 98.75 180 ASN A O 1
ATOM 1400 N N . LYS A 1 181 ? 3.155 2.708 -2.948 1.00 98.81 181 LYS A N 1
ATOM 1401 C CA . LYS A 1 181 ? 1.935 1.914 -3.148 1.00 98.81 181 LYS A CA 1
ATOM 1402 C C . LYS A 1 181 ? 2.063 0.992 -4.354 1.00 98.81 181 LYS A C 1
ATOM 1404 O O . LYS A 1 181 ? 2.524 1.387 -5.418 1.00 98.81 181 LYS A O 1
ATOM 1409 N N . ASN A 1 182 ? 1.630 -0.255 -4.197 1.00 98.75 182 ASN A N 1
ATOM 1410 C CA . ASN A 1 182 ? 1.768 -1.271 -5.233 1.00 98.75 182 ASN A CA 1
ATOM 1411 C C . ASN A 1 182 ? 0.663 -2.332 -5.142 1.00 98.75 182 ASN A C 1
ATOM 1413 O O . ASN A 1 182 ? 0.080 -2.563 -4.083 1.00 98.75 182 ASN A O 1
ATOM 1417 N N . ASN A 1 183 ? 0.389 -2.999 -6.262 1.00 98.69 183 ASN A N 1
ATOM 1418 C CA . ASN A 1 183 ? -0.690 -3.984 -6.366 1.00 98.69 183 ASN A CA 1
ATOM 1419 C C . ASN A 1 183 ? -0.495 -5.238 -5.497 1.00 98.69 183 ASN A C 1
ATOM 1421 O O . ASN A 1 183 ? -1.472 -5.666 -4.881 1.00 98.69 183 ASN A O 1
ATOM 1425 N N . PRO A 1 184 ? 0.723 -5.809 -5.363 1.00 98.81 184 PRO A N 1
ATOM 1426 C CA . PRO A 1 184 ? 0.955 -6.896 -4.412 1.00 98.81 184 PRO A CA 1
ATOM 1427 C C . PRO A 1 184 ? 0.524 -6.544 -2.983 1.00 98.81 184 PRO A C 1
ATOM 1429 O O . PRO A 1 184 ? -0.101 -7.362 -2.307 1.00 98.81 184 PRO A O 1
ATOM 1432 N N . GLN A 1 185 ? 0.807 -5.316 -2.536 1.00 98.69 185 GLN A N 1
ATOM 1433 C CA . GLN A 1 185 ? 0.383 -4.831 -1.228 1.00 98.69 185 GLN A CA 1
ATOM 1434 C C . GLN A 1 185 ? -1.128 -4.595 -1.172 1.00 98.69 185 GLN A C 1
ATOM 1436 O O . GLN A 1 185 ? -1.757 -5.024 -0.214 1.00 98.69 185 GLN A O 1
ATOM 1441 N N . ARG A 1 186 ? -1.740 -3.994 -2.200 1.00 98.81 186 ARG A N 1
ATOM 1442 C CA . ARG A 1 186 ? -3.202 -3.781 -2.266 1.00 98.81 186 ARG A CA 1
ATOM 1443 C C . ARG A 1 186 ? -3.999 -5.080 -2.144 1.00 98.81 186 ARG A C 1
ATOM 1445 O O . ARG A 1 186 ? -4.951 -5.133 -1.371 1.00 98.81 186 ARG A O 1
ATOM 1452 N N . ASN A 1 187 ? -3.573 -6.145 -2.826 1.00 98.75 187 ASN A N 1
ATOM 1453 C CA . ASN A 1 187 ? -4.209 -7.461 -2.707 1.00 98.75 187 ASN A CA 1
ATOM 1454 C C . ASN A 1 187 ? -4.113 -8.022 -1.281 1.00 98.75 187 ASN A C 1
ATOM 1456 O O . ASN A 1 187 ? -5.090 -8.560 -0.759 1.00 98.75 187 ASN A O 1
ATOM 1460 N N . GLN A 1 188 ? -2.957 -7.874 -0.627 1.00 98.81 188 GLN A N 1
ATOM 1461 C CA . GLN A 1 188 ? -2.810 -8.269 0.774 1.00 98.81 188 GLN A CA 1
ATOM 1462 C C . GLN A 1 188 ? -3.664 -7.397 1.698 1.00 98.81 188 GLN A C 1
ATOM 1464 O O . GLN A 1 188 ? -4.326 -7.925 2.588 1.00 98.81 188 GLN A O 1
ATOM 1469 N N . LEU A 1 189 ? -3.692 -6.081 1.479 1.00 98.81 189 LEU A N 1
ATOM 1470 C CA . LEU A 1 189 ? -4.495 -5.145 2.260 1.00 98.81 189 LEU A CA 1
ATOM 1471 C C . LEU A 1 189 ? -5.987 -5.450 2.139 1.00 98.81 189 LEU A C 1
ATOM 1473 O O . LEU A 1 189 ? -6.657 -5.401 3.158 1.00 98.81 189 LEU A O 1
ATOM 1477 N N . LEU A 1 190 ? -6.495 -5.851 0.969 1.00 98.88 190 LEU A N 1
ATOM 1478 C CA . LEU A 1 190 ? -7.887 -6.294 0.829 1.00 98.88 190 LEU A CA 1
ATOM 1479 C C . LEU A 1 190 ? -8.190 -7.480 1.746 1.00 98.88 190 LEU A C 1
ATOM 1481 O O . LEU A 1 190 ? -9.097 -7.407 2.573 1.00 98.88 190 LEU A O 1
ATOM 1485 N N . LEU A 1 191 ? -7.408 -8.557 1.632 1.00 98.81 191 LEU A N 1
ATOM 1486 C CA . LEU A 1 191 ? -7.595 -9.750 2.456 1.00 98.81 191 LEU A CA 1
ATOM 1487 C C . LEU A 1 191 ? -7.507 -9.407 3.949 1.00 98.81 191 LEU A C 1
ATOM 1489 O O . LEU A 1 191 ? -8.357 -9.803 4.741 1.00 98.81 191 LEU A O 1
ATOM 1493 N N . ARG A 1 192 ? -6.494 -8.634 4.346 1.00 98.75 192 ARG A N 1
ATOM 1494 C CA . ARG A 1 192 ? -6.255 -8.278 5.750 1.00 98.75 192 ARG A CA 1
ATOM 1495 C C . ARG A 1 192 ? -7.249 -7.250 6.289 1.00 98.75 192 ARG A C 1
ATOM 1497 O O . ARG A 1 192 ? -7.505 -7.273 7.489 1.00 98.75 192 ARG A O 1
ATOM 1504 N N . ALA A 1 193 ? -7.821 -6.394 5.445 1.00 98.56 193 ALA A N 1
ATOM 1505 C CA . ALA A 1 193 ? -8.893 -5.468 5.803 1.00 98.56 193 ALA A CA 1
ATOM 1506 C C . ALA A 1 193 ? -10.202 -6.217 6.077 1.00 98.56 193 ALA A C 1
ATOM 1508 O O . ALA A 1 193 ? -10.834 -5.955 7.098 1.00 98.56 193 ALA A O 1
ATOM 1509 N N . LEU A 1 194 ? -10.554 -7.197 5.232 1.00 98.69 194 LEU A N 1
ATOM 1510 C CA . LEU A 1 194 ? -11.723 -8.063 5.437 1.00 98.69 194 LEU A CA 1
ATOM 1511 C C . LEU A 1 194 ? -11.583 -8.890 6.723 1.00 98.69 194 LEU A C 1
ATOM 1513 O O . LEU A 1 194 ? -12.463 -8.864 7.577 1.00 98.69 194 LEU A O 1
ATOM 1517 N N . LEU A 1 195 ? -10.429 -9.537 6.926 1.00 98.69 195 LEU A N 1
ATOM 1518 C CA . LEU A 1 195 ? -10.123 -10.236 8.184 1.00 98.69 195 LEU A CA 1
ATOM 1519 C C . LEU A 1 195 ? -9.989 -9.267 9.377 1.00 98.69 195 LEU A C 1
ATOM 1521 O O . LEU A 1 195 ? -10.040 -9.677 10.533 1.00 98.69 195 LEU A O 1
ATOM 1525 N N . GLY A 1 196 ? -9.795 -7.976 9.104 1.00 98.44 196 GLY A N 1
ATOM 1526 C CA . GLY A 1 196 ? -9.639 -6.924 10.096 1.00 98.44 196 GLY A CA 1
ATOM 1527 C C . GLY A 1 196 ? -8.356 -7.021 10.921 1.00 98.44 196 GLY A C 1
ATOM 1528 O O . GLY A 1 196 ? -8.366 -6.640 12.088 1.00 98.44 196 GLY A O 1
ATOM 1529 N N . THR A 1 197 ? -7.264 -7.532 10.346 1.00 98.69 197 THR A N 1
ATOM 1530 C CA . THR A 1 197 ? -6.008 -7.847 11.052 1.00 98.69 197 THR A CA 1
ATOM 1531 C C . THR A 1 197 ? -4.785 -7.089 10.531 1.00 98.69 197 THR A C 1
ATOM 1533 O O . THR A 1 197 ? -3.659 -7.517 10.780 1.00 98.69 197 THR A O 1
ATOM 1536 N N . ILE A 1 198 ? -4.951 -5.975 9.809 1.00 98.81 198 ILE A N 1
ATOM 1537 C CA . ILE A 1 198 ? -3.816 -5.107 9.434 1.00 98.81 198 ILE A CA 1
ATOM 1538 C C . ILE A 1 198 ? -3.200 -4.540 10.728 1.00 98.81 198 ILE A C 1
ATOM 1540 O O . ILE A 1 198 ? -3.956 -3.973 11.516 1.00 98.81 198 ILE A O 1
ATOM 1544 N N . PRO A 1 199 ? -1.890 -4.701 10.995 1.00 98.81 199 PRO A N 1
ATOM 1545 C CA . PRO A 1 199 ? -1.283 -4.196 12.223 1.00 98.81 199 PRO A CA 1
ATOM 1546 C C . PRO A 1 199 ? -1.090 -2.674 12.188 1.00 98.81 199 PRO A C 1
ATOM 1548 O O . PRO A 1 199 ? -0.974 -2.078 11.117 1.00 98.81 199 PRO A O 1
ATOM 1551 N N . VAL A 1 200 ? -1.013 -2.065 13.371 1.00 98.75 200 VAL A N 1
ATOM 1552 C CA . VAL A 1 200 ? -0.740 -0.633 13.579 1.00 98.75 200 VAL A CA 1
ATOM 1553 C C . VAL A 1 200 ? 0.582 -0.446 14.310 1.00 98.75 200 VAL A C 1
ATOM 1555 O O . VAL A 1 200 ? 0.940 -1.248 15.172 1.00 98.75 200 VAL A O 1
ATOM 1558 N N . LEU A 1 201 ? 1.316 0.613 13.978 1.00 98.69 201 LEU A N 1
ATOM 1559 C CA . LEU A 1 201 ? 2.528 1.004 14.689 1.00 98.69 201 LEU A CA 1
ATOM 1560 C C . LEU A 1 201 ? 2.154 1.882 15.883 1.00 98.69 201 LEU A C 1
ATOM 1562 O O . LEU A 1 201 ? 1.430 2.865 15.718 1.00 98.69 201 LEU A O 1
ATOM 1566 N N . ILE A 1 202 ? 2.670 1.546 17.064 1.00 97.81 202 ILE A N 1
ATOM 1567 C CA . ILE A 1 202 ? 2.410 2.269 18.312 1.00 97.81 202 ILE A CA 1
ATOM 1568 C C . ILE A 1 202 ? 3.713 2.684 18.994 1.00 97.81 202 ILE A C 1
ATOM 1570 O O . ILE A 1 202 ? 4.722 1.983 18.912 1.00 97.81 202 ILE A O 1
ATOM 1574 N N . ASN A 1 203 ? 3.675 3.815 19.693 1.00 95.31 203 ASN A N 1
ATOM 1575 C CA . ASN A 1 203 ? 4.701 4.207 20.667 1.00 95.31 203 ASN A CA 1
ATOM 1576 C C . ASN A 1 203 ? 4.119 4.791 21.965 1.00 95.31 203 ASN A C 1
ATOM 1578 O O . ASN A 1 203 ? 4.879 5.108 22.873 1.00 95.31 203 ASN A O 1
ATOM 1582 N N . LYS A 1 204 ? 2.788 4.915 22.040 1.00 97.31 204 LYS A N 1
ATOM 1583 C CA . LYS A 1 204 ? 2.014 5.285 23.221 1.00 97.31 204 LYS A CA 1
ATOM 1584 C C . LYS A 1 204 ? 1.041 4.164 23.543 1.00 97.31 204 LYS A C 1
ATOM 1586 O O . LYS A 1 204 ? 0.165 3.863 22.732 1.00 97.31 204 LYS A O 1
ATOM 1591 N N . SER A 1 205 ? 1.222 3.545 24.701 1.00 96.06 205 SER A N 1
ATOM 1592 C CA . SER A 1 205 ? 0.484 2.357 25.148 1.00 96.06 205 SER A CA 1
ATOM 1593 C C . SER A 1 205 ? -0.913 2.641 25.705 1.00 96.06 205 SER A C 1
ATOM 1595 O O . SER A 1 205 ? -1.743 1.738 25.701 1.00 96.06 205 SER A O 1
ATOM 1597 N N . GLY A 1 206 ? -1.184 3.866 26.169 1.00 95.88 206 GLY A N 1
ATOM 1598 C CA . GLY A 1 206 ? -2.428 4.239 26.860 1.00 95.88 206 GLY A CA 1
ATOM 1599 C C . GLY A 1 206 ? -2.339 4.177 28.393 1.00 95.88 206 GLY A C 1
ATOM 1600 O O . GLY A 1 206 ? -3.218 4.710 29.082 1.00 95.88 206 GLY A O 1
ATOM 1601 N N . ASP A 1 207 ? -1.253 3.617 28.936 1.00 96.88 207 ASP A N 1
ATOM 1602 C CA . ASP A 1 207 ? -0.957 3.636 30.371 1.00 96.88 207 ASP A CA 1
ATOM 1603 C C . ASP A 1 207 ? -0.840 5.075 30.893 1.00 96.88 207 ASP A C 1
ATOM 1605 O O . ASP A 1 207 ? -0.513 5.994 30.147 1.00 96.88 207 ASP A O 1
ATOM 1609 N N . SER A 1 208 ? -1.079 5.305 32.188 1.00 93.38 208 SER A N 1
ATOM 1610 C CA . SER A 1 208 ? -1.258 6.655 32.761 1.00 93.38 208 SER A CA 1
ATOM 1611 C C . SER A 1 208 ? -0.136 7.660 32.458 1.00 93.38 208 SER A C 1
ATOM 1613 O O . SER A 1 208 ? -0.391 8.859 32.399 1.00 93.38 208 SER A O 1
ATOM 1615 N N . ASN A 1 209 ? 1.096 7.182 32.260 1.00 93.19 209 ASN A N 1
ATOM 1616 C CA . ASN A 1 209 ? 2.274 8.007 31.974 1.00 93.19 209 ASN A CA 1
ATOM 1617 C C . ASN A 1 209 ? 2.707 7.947 30.497 1.00 93.19 209 ASN A C 1
ATOM 1619 O O . ASN A 1 209 ? 3.718 8.541 30.125 1.00 93.19 209 ASN A O 1
ATOM 1623 N N . ASP A 1 210 ? 1.959 7.231 29.658 1.00 94.69 210 ASP A N 1
ATOM 1624 C CA . ASP A 1 210 ? 2.301 6.936 28.272 1.00 94.69 210 ASP A CA 1
ATOM 1625 C C . ASP A 1 210 ? 1.065 6.950 27.352 1.00 94.69 210 ASP A C 1
ATOM 1627 O O . ASP A 1 210 ? 0.750 6.002 26.634 1.00 94.69 210 ASP A O 1
ATOM 1631 N N . GLN A 1 211 ? 0.346 8.071 27.384 1.00 97.31 211 GLN A N 1
ATOM 1632 C CA . GLN A 1 211 ? -0.897 8.271 26.638 1.00 97.31 211 GLN A CA 1
ATOM 1633 C C . GLN A 1 211 ? -0.695 9.073 25.350 1.00 97.31 211 GLN A C 1
ATOM 1635 O O . GLN A 1 211 ? 0.195 9.922 25.269 1.00 97.31 211 GLN A O 1
ATOM 1640 N N . PHE A 1 212 ? -1.585 8.843 24.384 1.00 97.81 212 PHE A N 1
ATOM 1641 C CA . PHE A 1 212 ? -1.787 9.659 23.191 1.00 97.81 212 PHE A CA 1
ATOM 1642 C C . PHE A 1 212 ? -3.116 10.427 23.278 1.00 97.81 212 PHE A C 1
ATOM 1644 O O . PHE A 1 212 ? -4.207 9.865 23.197 1.00 97.81 212 PHE A O 1
ATOM 1651 N N . ASN A 1 213 ? -3.038 11.740 23.444 1.00 96.50 213 ASN A N 1
ATOM 1652 C CA . ASN A 1 213 ? -4.163 12.656 23.543 1.00 96.50 213 ASN A CA 1
ATOM 1653 C C . ASN A 1 213 ? -4.467 13.269 22.174 1.00 96.50 213 ASN A C 1
ATOM 1655 O O . ASN A 1 213 ? -3.847 14.250 21.763 1.00 96.50 213 ASN A O 1
ATOM 1659 N N . LYS A 1 214 ? -5.471 12.720 21.481 1.00 94.19 214 LYS A N 1
ATOM 1660 C CA . LYS A 1 214 ? -5.811 13.087 20.096 1.00 94.19 214 LYS A CA 1
ATOM 1661 C C . LYS A 1 214 ? -5.971 14.597 19.854 1.00 94.19 214 LYS A C 1
ATOM 1663 O O . LYS A 1 214 ? -5.533 15.088 18.823 1.00 94.19 214 LYS A O 1
ATOM 1668 N N . ASP A 1 215 ? -6.553 15.347 20.794 1.00 92.00 215 ASP A N 1
ATOM 1669 C CA . ASP A 1 215 ? -6.883 16.763 20.574 1.00 92.00 215 ASP A CA 1
ATOM 1670 C C . ASP A 1 215 ? -5.640 17.670 20.577 1.00 92.00 215 ASP A C 1
ATOM 1672 O O . ASP A 1 215 ? -5.610 18.690 19.885 1.00 92.00 215 ASP A O 1
ATOM 1676 N N . SER A 1 216 ? -4.591 17.307 21.320 1.00 91.62 216 SER A N 1
ATOM 1677 C CA . SER A 1 216 ? -3.327 18.051 21.377 1.00 91.62 216 SER A CA 1
ATOM 1678 C C . SER A 1 216 ? -2.255 17.457 20.470 1.00 91.62 216 SER A C 1
ATOM 1680 O O . SER A 1 216 ? -1.489 18.219 19.883 1.00 91.62 216 SER A O 1
ATOM 1682 N N . GLU A 1 217 ? -2.214 16.134 20.330 1.00 95.00 217 GLU A N 1
ATOM 1683 C CA . GLU A 1 217 ? -1.103 15.425 19.695 1.00 95.00 217 GLU A CA 1
ATOM 1684 C C . GLU A 1 217 ? -1.382 15.041 18.244 1.00 95.00 217 GLU A C 1
ATOM 1686 O O . GLU A 1 217 ? -0.421 14.945 17.491 1.00 95.00 217 GLU A O 1
ATOM 1691 N N . GLN A 1 218 ? -2.647 14.907 17.816 1.00 96.19 218 GLN A N 1
ATOM 1692 C CA . GLN A 1 218 ? -2.994 14.627 16.418 1.00 96.19 218 GLN A CA 1
ATOM 1693 C C . GLN A 1 218 ? -3.474 15.875 15.674 1.00 96.19 218 GLN A C 1
ATOM 1695 O O . GLN A 1 218 ? -4.446 16.514 16.080 1.00 96.19 218 GLN A O 1
ATOM 1700 N N . LYS A 1 219 ? -2.826 16.197 14.548 1.00 94.81 219 LYS A N 1
ATOM 1701 C CA . LYS A 1 219 ? -3.152 17.344 13.686 1.00 94.81 219 LYS A CA 1
ATOM 1702 C C . LYS A 1 219 ? -3.319 16.902 12.234 1.00 94.81 219 LYS A C 1
ATOM 1704 O O . LYS A 1 219 ? -2.373 16.884 11.450 1.00 94.81 219 LYS A O 1
ATOM 1709 N N . TRP A 1 220 ? -4.556 16.591 11.856 1.00 94.50 220 TRP A N 1
ATOM 1710 C CA . TRP A 1 220 ? -4.894 16.101 10.514 1.00 94.50 220 TRP A CA 1
ATOM 1711 C C . TRP A 1 220 ? -4.627 17.115 9.387 1.00 94.50 220 TRP A C 1
ATOM 1713 O O . TRP A 1 220 ? -4.405 16.722 8.248 1.00 94.50 220 TRP A O 1
ATOM 1723 N N . ASN A 1 221 ? -4.593 18.416 9.686 1.00 90.88 221 ASN A N 1
ATOM 1724 C CA . ASN A 1 221 ? -4.219 19.467 8.733 1.00 90.88 221 ASN A CA 1
ATOM 1725 C C . ASN A 1 221 ? -2.706 19.640 8.540 1.00 90.88 221 ASN A C 1
ATOM 1727 O O . ASN A 1 221 ? -2.307 20.391 7.655 1.00 90.88 221 ASN A O 1
ATOM 1731 N N . GLU A 1 222 ? -1.869 19.000 9.357 1.00 90.69 222 GLU A N 1
ATOM 1732 C CA . GLU A 1 222 ? -0.413 19.179 9.339 1.00 90.69 222 GLU A CA 1
ATOM 1733 C C . GLU A 1 222 ? 0.314 17.884 8.953 1.00 90.69 222 GLU A C 1
ATOM 1735 O O . GLU A 1 222 ? 1.325 17.520 9.553 1.00 90.69 222 GLU A O 1
ATOM 1740 N N . THR A 1 223 ? -0.200 17.171 7.945 1.00 93.25 223 THR A N 1
ATOM 1741 C CA . THR A 1 223 ? 0.361 15.877 7.506 1.00 93.25 223 THR A CA 1
ATOM 1742 C C . THR A 1 223 ? 1.795 15.948 6.974 1.00 93.25 223 THR A C 1
ATOM 1744 O O . THR A 1 223 ? 2.437 14.908 6.874 1.00 93.25 223 THR A O 1
ATOM 1747 N N . GLU A 1 224 ? 2.323 17.130 6.641 1.00 91.81 224 GLU A N 1
ATOM 1748 C CA . GLU A 1 224 ? 3.739 17.334 6.296 1.00 91.81 224 GLU A CA 1
ATOM 1749 C C . GLU A 1 224 ? 4.664 17.511 7.508 1.00 91.81 224 GLU A C 1
ATOM 1751 O O . GLU A 1 224 ? 5.883 17.574 7.349 1.00 91.81 224 GLU A O 1
ATOM 1756 N N . LYS A 1 225 ? 4.101 17.664 8.710 1.00 92.38 225 LYS A N 1
ATOM 1757 C CA . LYS A 1 225 ? 4.836 17.928 9.951 1.00 92.38 225 LYS A CA 1
ATOM 1758 C C . LYS A 1 225 ? 4.718 16.739 10.910 1.00 92.38 225 LYS A C 1
ATOM 1760 O O . LYS A 1 225 ? 3.798 15.931 10.775 1.00 92.38 225 LYS A O 1
ATOM 1765 N N . PRO A 1 226 ? 5.567 16.674 11.955 1.00 92.25 226 PRO A N 1
ATOM 1766 C CA . PRO A 1 226 ? 5.445 15.654 12.997 1.00 92.25 226 PRO A CA 1
ATOM 1767 C C . PRO A 1 226 ? 4.055 15.597 13.657 1.00 92.25 226 PRO A C 1
ATOM 1769 O O . PRO A 1 226 ? 3.599 14.520 14.012 1.00 92.25 226 PRO A O 1
ATOM 1772 N N . GLY A 1 227 ? 3.324 16.717 13.743 1.00 91.50 227 GLY A N 1
ATOM 1773 C CA . GLY A 1 227 ? 1.958 16.746 14.289 1.00 91.50 227 GLY A CA 1
ATOM 1774 C C . GLY A 1 227 ? 0.932 15.908 13.513 1.00 91.50 227 GLY A C 1
ATOM 1775 O O . GLY A 1 227 ? -0.078 15.512 14.088 1.00 91.50 227 GLY A O 1
ATOM 1776 N N . GLY A 1 228 ? 1.191 15.592 12.239 1.00 94.75 228 GLY A N 1
ATOM 1777 C CA . GLY A 1 228 ? 0.398 14.629 11.476 1.00 94.75 228 GLY A CA 1
ATOM 1778 C C . GLY A 1 228 ? 0.676 13.168 11.847 1.00 94.75 228 GLY A C 1
ATOM 1779 O O . GLY A 1 228 ? -0.004 12.278 11.350 1.00 94.75 228 GLY A O 1
ATOM 1780 N N . ASN A 1 229 ? 1.677 12.892 12.687 1.00 96.94 229 ASN A N 1
ATOM 1781 C CA . ASN A 1 229 ? 2.013 11.566 13.211 1.00 96.94 229 ASN A CA 1
ATOM 1782 C C . ASN A 1 229 ? 2.058 10.452 12.154 1.00 96.94 229 ASN A C 1
ATOM 1784 O O . ASN A 1 229 ? 1.588 9.343 12.405 1.00 96.94 229 ASN A O 1
ATOM 1788 N N . LEU A 1 230 ? 2.602 10.743 10.969 1.00 97.62 230 LEU A N 1
ATOM 1789 C CA . LEU A 1 230 ? 3.019 9.705 10.031 1.00 97.62 230 LEU A CA 1
ATOM 1790 C C . LEU A 1 230 ? 4.397 9.193 10.490 1.00 97.62 230 LEU A C 1
ATOM 1792 O O . LEU A 1 230 ? 5.336 9.991 10.500 1.00 97.62 230 LEU A O 1
ATOM 1796 N N . PRO A 1 231 ? 4.536 7.915 10.889 1.00 97.25 231 PRO A N 1
ATOM 1797 C CA . PRO A 1 231 ? 5.814 7.352 11.316 1.00 97.25 231 PRO A CA 1
ATOM 1798 C C . PRO A 1 231 ? 6.944 7.497 10.296 1.00 97.25 231 PRO A C 1
ATOM 1800 O O . PRO A 1 231 ? 8.061 7.854 10.659 1.00 97.25 231 PRO A O 1
ATOM 1803 N N . GLY A 1 232 ? 6.682 7.182 9.025 1.00 95.81 232 GLY A N 1
ATOM 1804 C CA . GLY A 1 232 ? 7.687 7.164 7.959 1.00 95.81 232 GLY A CA 1
ATOM 1805 C C . GLY A 1 232 ? 8.680 6.000 8.053 1.00 95.81 232 GLY A C 1
ATOM 1806 O O . GLY A 1 232 ? 9.533 5.856 7.180 1.00 95.81 232 GLY A O 1
ATOM 1807 N N . PHE A 1 233 ? 8.568 5.164 9.090 1.00 97.25 233 PHE A N 1
ATOM 1808 C CA . PHE A 1 233 ? 9.387 3.980 9.324 1.00 97.25 233 PHE A CA 1
ATOM 1809 C C . PHE A 1 233 ? 8.656 3.001 10.257 1.00 97.25 233 PHE A C 1
ATOM 1811 O O . PHE A 1 233 ? 8.016 3.419 11.217 1.00 97.25 233 PHE A O 1
ATOM 1818 N N . GLY A 1 234 ? 8.754 1.696 9.988 1.00 97.69 234 GLY A N 1
ATOM 1819 C CA . GLY A 1 234 ? 8.188 0.626 10.825 1.00 97.69 234 GLY A CA 1
ATOM 1820 C C . GLY A 1 234 ? 6.700 0.316 10.608 1.00 97.69 234 GLY A C 1
ATOM 1821 O O . GLY A 1 234 ? 6.266 -0.788 10.923 1.00 97.69 234 GLY A O 1
ATOM 1822 N N . GLU A 1 235 ? 5.918 1.241 10.050 1.00 98.50 235 GLU A N 1
ATOM 1823 C CA . GLU A 1 235 ? 4.503 1.020 9.726 1.00 98.50 235 GLU A CA 1
ATOM 1824 C C . GLU A 1 235 ? 4.295 0.140 8.480 1.00 98.50 235 GLU A C 1
ATOM 1826 O O . GLU A 1 235 ? 5.202 -0.079 7.675 1.00 98.50 235 GLU A O 1
ATOM 1831 N N . VAL A 1 236 ? 3.070 -0.363 8.306 1.00 98.69 236 VAL A N 1
ATOM 1832 C CA . VAL A 1 236 ? 2.685 -1.122 7.109 1.00 98.69 236 VAL A CA 1
ATOM 1833 C C . VAL A 1 236 ? 2.752 -0.215 5.879 1.00 98.69 236 VAL A C 1
ATOM 1835 O O . VAL A 1 236 ? 2.151 0.856 5.850 1.00 98.69 236 VAL A O 1
ATOM 1838 N N . ASN A 1 237 ? 3.443 -0.665 4.831 1.00 98.75 237 ASN A N 1
ATOM 1839 C CA . ASN A 1 237 ? 3.527 0.088 3.585 1.00 98.75 237 ASN A CA 1
ATOM 1840 C C . ASN A 1 237 ? 2.154 0.232 2.898 1.00 98.75 237 ASN A C 1
ATOM 1842 O O . ASN A 1 237 ? 1.346 -0.702 2.899 1.00 98.75 237 ASN A O 1
ATOM 1846 N N . GLY A 1 238 ? 1.929 1.374 2.244 1.00 98.44 238 GLY A N 1
ATOM 1847 C CA . GLY A 1 238 ? 0.743 1.647 1.433 1.00 98.44 238 GLY A CA 1
ATOM 1848 C C . GLY A 1 238 ? -0.442 2.286 2.161 1.00 98.44 238 GLY A C 1
ATOM 1849 O O . GLY A 1 238 ? -1.474 2.495 1.527 1.00 98.44 238 GLY A O 1
ATOM 1850 N N . LEU A 1 239 ? -0.314 2.616 3.450 1.00 98.62 239 LEU A N 1
ATOM 1851 C CA . LEU A 1 239 ? -1.383 3.211 4.259 1.00 98.62 239 LEU A CA 1
ATOM 1852 C C . LEU A 1 239 ? -0.874 4.313 5.194 1.00 98.62 239 LEU A C 1
ATOM 1854 O O . LEU A 1 239 ? 0.328 4.446 5.414 1.00 98.62 239 LEU A O 1
ATOM 1858 N N . TYR A 1 240 ? -1.796 5.106 5.736 1.00 98.69 240 TYR A N 1
ATOM 1859 C CA . TYR A 1 240 ? -1.517 6.113 6.757 1.00 98.69 240 TYR A CA 1
ATOM 1860 C C . TYR A 1 240 ? -1.842 5.566 8.156 1.00 98.69 240 TYR A C 1
ATOM 1862 O O . TYR A 1 240 ? -3.011 5.439 8.527 1.00 98.69 240 TYR A O 1
ATOM 1870 N N . ASN A 1 241 ? -0.814 5.251 8.957 1.00 98.69 241 ASN A N 1
ATOM 1871 C CA . ASN A 1 241 ? -0.985 4.565 10.246 1.00 98.69 241 ASN A CA 1
ATOM 1872 C C . ASN A 1 241 ? -1.904 5.297 11.238 1.00 98.69 241 ASN A C 1
ATOM 1874 O O . ASN A 1 241 ? -2.708 4.660 11.912 1.00 98.69 241 ASN A O 1
ATOM 1878 N N . ALA A 1 242 ? -1.839 6.628 11.309 1.00 98.25 242 ALA A N 1
ATOM 1879 C CA . ALA A 1 242 ? -2.716 7.404 12.185 1.00 98.25 242 ALA A CA 1
ATOM 1880 C C . ALA A 1 242 ? -4.205 7.262 11.827 1.00 98.25 242 ALA A C 1
ATOM 1882 O O . ALA A 1 242 ? -5.045 7.177 12.724 1.00 98.25 242 ALA A O 1
ATOM 1883 N N . ALA A 1 243 ? -4.533 7.214 10.534 1.00 98.38 243 ALA A N 1
ATOM 1884 C CA . ALA A 1 243 ? -5.896 6.972 10.076 1.00 98.38 243 ALA A CA 1
ATOM 1885 C C . ALA A 1 243 ? -6.357 5.548 10.418 1.00 98.38 243 ALA A C 1
ATOM 1887 O O . ALA A 1 243 ? -7.489 5.377 10.864 1.00 98.38 243 ALA A O 1
ATOM 1888 N N . LEU A 1 244 ? -5.476 4.543 10.316 1.00 98.81 244 LEU A N 1
ATOM 1889 C CA . LEU A 1 244 ? -5.791 3.169 10.724 1.00 98.81 244 LEU A CA 1
ATOM 1890 C C . LEU A 1 244 ? -6.022 3.049 12.241 1.00 98.81 244 LEU A C 1
ATOM 1892 O O . LEU A 1 244 ? -7.014 2.459 12.662 1.00 98.81 244 LEU A O 1
ATOM 1896 N N . LEU A 1 245 ? -5.156 3.658 13.060 1.00 98.75 245 LEU A N 1
ATOM 1897 C CA . LEU A 1 245 ? -5.314 3.739 14.520 1.00 98.75 245 LEU A CA 1
ATOM 1898 C C . LEU A 1 245 ? -6.652 4.384 14.913 1.00 98.75 245 LEU A C 1
ATOM 1900 O O . LEU A 1 245 ? -7.343 3.883 15.802 1.00 98.75 245 LEU A O 1
ATOM 1904 N N . HIS A 1 246 ? -7.038 5.465 14.227 1.00 98.31 246 HIS A N 1
ATOM 1905 C CA . HIS A 1 246 ? -8.342 6.094 14.417 1.00 98.31 246 HIS A CA 1
ATOM 1906 C C . HIS A 1 246 ? -9.484 5.155 14.003 1.00 98.31 246 HIS A C 1
ATOM 1908 O O . HIS A 1 246 ? -10.422 4.968 14.778 1.00 98.31 246 HIS A O 1
ATOM 1914 N N . THR A 1 247 ? -9.404 4.517 12.828 1.00 98.31 247 THR A N 1
ATOM 1915 C CA . THR A 1 247 ? -10.410 3.551 12.347 1.00 98.31 247 THR A CA 1
ATOM 1916 C C . THR A 1 247 ? -10.630 2.431 13.364 1.00 98.31 247 THR A C 1
ATOM 1918 O O . THR A 1 247 ? -11.772 2.121 13.695 1.00 98.31 247 THR A O 1
ATOM 1921 N N . TYR A 1 248 ? -9.558 1.874 13.932 1.00 98.69 248 TYR A N 1
ATOM 1922 C CA . TYR A 1 248 ? -9.631 0.835 14.966 1.00 98.69 248 TYR A CA 1
ATOM 1923 C C . TYR A 1 248 ? -10.070 1.346 16.343 1.00 98.69 248 TYR A C 1
ATOM 1925 O O . TYR A 1 248 ? -10.340 0.543 17.236 1.00 98.69 248 TYR A O 1
ATOM 1933 N N . GLY A 1 249 ? -10.154 2.663 16.543 1.00 98.06 249 GLY A N 1
ATOM 1934 C CA . GLY A 1 249 ? -10.496 3.262 17.830 1.00 98.06 249 GLY A CA 1
ATOM 1935 C C . GLY A 1 249 ? -9.429 3.047 18.902 1.00 98.06 249 GLY A C 1
ATOM 1936 O O . GLY A 1 249 ? -9.771 2.986 20.078 1.00 98.06 249 GLY A O 1
ATOM 1937 N N . PHE A 1 250 ? -8.156 2.920 18.504 1.00 98.50 250 PHE A N 1
ATOM 1938 C CA . PHE A 1 250 ? -7.019 2.902 19.436 1.00 98.50 250 PHE A CA 1
ATOM 1939 C C . PHE A 1 250 ? -6.885 4.256 20.149 1.00 98.50 250 PHE A C 1
ATOM 1941 O O . PHE A 1 250 ? -6.570 4.308 21.336 1.00 98.50 250 PHE A O 1
ATOM 1948 N N . PHE A 1 251 ? -7.231 5.338 19.449 1.00 97.75 251 PHE A N 1
ATOM 1949 C CA . PHE A 1 251 ? -7.571 6.624 20.045 1.00 97.75 251 PHE A CA 1
ATOM 1950 C C . PHE A 1 251 ? -8.912 7.128 19.495 1.00 97.75 251 PHE A C 1
ATOM 1952 O O . PHE A 1 251 ? -9.277 6.860 18.348 1.00 97.75 251 PHE A O 1
ATOM 1959 N N . GLY A 1 252 ? -9.645 7.889 20.306 1.00 95.62 252 GLY A N 1
ATOM 1960 C CA . GLY A 1 252 ? -11.017 8.314 20.022 1.00 95.62 252 GLY A CA 1
ATOM 1961 C C . GLY A 1 252 ? -12.072 7.298 20.470 1.00 95.62 252 GLY A C 1
ATOM 1962 O O . GLY A 1 252 ? -11.788 6.374 21.225 1.00 95.62 252 GLY A O 1
ATOM 1963 N N . THR A 1 253 ? -13.319 7.491 20.029 1.00 95.75 253 THR A N 1
ATOM 1964 C CA . THR A 1 253 ? -14.488 6.762 20.560 1.00 95.75 253 THR A CA 1
ATOM 1965 C C . THR A 1 253 ? -15.108 5.758 19.585 1.00 95.75 253 THR A C 1
ATOM 1967 O O . THR A 1 253 ? -16.267 5.373 19.729 1.00 95.75 253 THR A O 1
ATOM 1970 N N . ASN A 1 254 ? -14.354 5.327 18.567 1.00 94.44 254 ASN A N 1
ATOM 1971 C CA . ASN A 1 254 ? -14.866 4.402 17.550 1.00 94.44 254 ASN A CA 1
ATOM 1972 C C . ASN A 1 254 ? -15.137 2.990 18.094 1.00 94.44 254 ASN A C 1
ATOM 1974 O O . ASN A 1 254 ? -16.050 2.330 17.603 1.00 94.44 254 ASN A O 1
ATOM 1978 N N . THR A 1 255 ? -14.376 2.546 19.100 1.00 96.12 255 THR A N 1
ATOM 1979 C CA . THR A 1 255 ? -14.466 1.183 19.664 1.00 96.12 255 THR A CA 1
ATOM 1980 C C . THR A 1 255 ? -14.817 1.189 21.154 1.00 96.12 255 THR A C 1
ATOM 1982 O O . THR A 1 255 ? -15.605 0.360 21.599 1.00 96.12 255 THR A O 1
ATOM 1985 N N . ASN A 1 256 ? -14.285 2.139 21.930 1.00 95.75 256 ASN A N 1
ATOM 1986 C CA . ASN A 1 256 ? -14.586 2.305 23.355 1.00 95.75 256 ASN A CA 1
ATOM 1987 C C . ASN A 1 256 ? -15.232 3.679 23.602 1.00 95.75 256 ASN A C 1
ATOM 1989 O O . ASN A 1 256 ? -14.836 4.663 22.984 1.00 95.75 256 ASN A O 1
ATOM 1993 N N . SER A 1 257 ? -16.217 3.772 24.501 1.00 96.38 257 SER A N 1
ATOM 1994 C CA . SER A 1 257 ? -16.859 5.049 24.853 1.00 96.38 257 SER A CA 1
ATOM 1995 C C . SER A 1 257 ? -15.900 6.021 25.541 1.00 96.38 257 SER A C 1
ATOM 1997 O O . SER A 1 257 ? -16.053 7.235 25.412 1.00 96.38 257 SER A O 1
ATOM 1999 N N . THR A 1 258 ? -14.915 5.485 26.263 1.00 97.06 258 THR A N 1
ATOM 2000 C CA . THR A 1 258 ? -13.818 6.250 26.856 1.00 97.06 258 THR A CA 1
ATOM 2001 C C . THR A 1 258 ? -12.580 6.055 25.993 1.00 97.06 258 THR A C 1
ATOM 2003 O O . THR A 1 258 ? -12.191 4.917 25.740 1.00 97.06 258 THR A O 1
ATOM 2006 N N . ASP A 1 259 ? -11.971 7.157 25.549 1.00 97.75 259 ASP A N 1
ATOM 2007 C CA . ASP A 1 259 ? -10.788 7.145 24.680 1.00 97.75 259 ASP A CA 1
ATOM 2008 C C . ASP A 1 259 ? -9.658 6.289 25.293 1.00 97.75 259 ASP A C 1
ATOM 2010 O O . ASP A 1 259 ? -9.189 6.634 26.385 1.00 97.75 259 ASP A O 1
ATOM 2014 N N . PRO A 1 260 ? -9.210 5.202 24.627 1.00 98.06 260 PRO A N 1
ATOM 2015 C CA . PRO A 1 260 ? -8.125 4.355 25.127 1.00 98.06 260 PRO A CA 1
ATOM 2016 C C . PRO A 1 260 ? -6.754 5.038 25.106 1.00 98.06 260 PRO A C 1
ATOM 2018 O O . PRO A 1 260 ? -5.842 4.584 25.792 1.00 98.06 260 PRO A O 1
ATOM 2021 N N . LYS A 1 261 ? -6.603 6.132 24.342 1.00 98.25 261 LYS A N 1
ATOM 2022 C CA . LYS A 1 261 ? -5.370 6.930 24.247 1.00 98.25 261 LYS A CA 1
ATOM 2023 C C . LYS A 1 261 ? -4.137 6.122 23.823 1.00 98.25 261 LYS A C 1
ATOM 2025 O O . LYS A 1 261 ? -3.020 6.437 24.235 1.00 98.25 261 LYS A O 1
ATOM 2030 N N . ILE A 1 262 ? -4.327 5.108 22.983 1.00 98.62 262 ILE A N 1
ATOM 2031 C CA . ILE A 1 262 ? -3.253 4.319 22.372 1.00 98.62 262 ILE A CA 1
ATOM 2032 C C . ILE A 1 262 ? -2.928 4.937 21.013 1.00 98.62 262 ILE A C 1
ATOM 2034 O O . ILE A 1 262 ? -3.828 5.249 20.232 1.00 98.62 262 ILE A O 1
ATOM 2038 N N . GLY A 1 263 ? -1.651 5.120 20.690 1.00 98.00 263 GLY A N 1
ATOM 2039 C CA . GLY A 1 263 ? -1.306 5.743 19.417 1.00 98.00 263 GLY A CA 1
ATOM 2040 C C . GLY A 1 263 ? 0.173 5.788 19.083 1.00 98.00 263 GLY A C 1
ATOM 2041 O O . GLY A 1 263 ? 1.015 5.136 19.705 1.00 98.00 263 GLY A O 1
ATOM 2042 N N . PHE A 1 264 ? 0.469 6.581 18.059 1.00 98.19 264 PHE A N 1
ATOM 2043 C CA . PHE A 1 264 ? 1.819 6.910 17.639 1.00 98.19 264 PHE A CA 1
ATOM 2044 C C . PHE A 1 264 ? 1.995 8.425 17.649 1.00 98.19 264 PHE A C 1
ATOM 2046 O O . PHE A 1 264 ? 1.201 9.142 17.042 1.00 98.19 264 PHE A O 1
ATOM 2053 N N . LYS A 1 265 ? 3.053 8.899 18.303 1.00 96.62 265 LYS A N 1
ATOM 2054 C CA . LYS A 1 265 ? 3.471 10.296 18.320 1.00 96.62 265 LYS A CA 1
ATOM 2055 C C . LYS A 1 265 ? 4.809 10.452 17.609 1.00 96.62 265 LYS A C 1
ATOM 2057 O O . LYS A 1 265 ? 5.802 9.881 18.054 1.00 96.62 265 LYS A O 1
ATOM 2062 N N . ALA A 1 266 ? 4.862 11.236 16.536 1.00 93.38 266 ALA A N 1
ATOM 2063 C CA . ALA A 1 266 ? 6.143 11.583 15.929 1.00 93.38 266 ALA A CA 1
ATOM 2064 C C . ALA A 1 266 ? 6.834 12.639 16.805 1.00 93.38 266 ALA A C 1
ATOM 2066 O O . ALA A 1 266 ? 6.464 13.815 16.804 1.00 93.38 266 ALA A O 1
ATOM 2067 N N . ASP A 1 267 ? 7.809 12.206 17.602 1.00 80.44 267 ASP A N 1
ATOM 2068 C CA . ASP A 1 267 ? 8.482 13.087 18.551 1.00 80.44 267 ASP A CA 1
ATOM 2069 C C . ASP A 1 267 ? 9.350 14.129 17.835 1.00 80.44 267 ASP A C 1
ATOM 2071 O O . ASP A 1 267 ? 10.187 13.816 16.990 1.00 80.44 267 ASP A O 1
ATOM 2075 N N . SER A 1 268 ? 9.163 15.393 18.214 1.00 68.62 268 SER A N 1
ATOM 2076 C CA . SER A 1 268 ? 9.989 16.523 17.779 1.00 68.62 268 SER A CA 1
ATOM 2077 C C . SER A 1 268 ? 10.654 17.245 18.957 1.00 68.62 268 SER A C 1
ATOM 2079 O O . SER A 1 268 ? 11.116 18.376 18.802 1.00 68.62 268 SER A O 1
ATOM 2081 N N . SER A 1 269 ? 10.641 16.656 20.161 1.00 61.38 269 SER A N 1
ATOM 2082 C CA . SER A 1 269 ? 11.159 17.297 21.372 1.00 61.38 269 SER A CA 1
ATOM 2083 C C . SER A 1 269 ? 12.673 17.486 21.281 1.00 61.38 269 SER A C 1
ATOM 2085 O O . SER A 1 269 ? 13.444 16.534 21.337 1.00 61.38 269 SER A O 1
ATOM 2087 N N . SER A 1 270 ? 13.083 18.749 21.182 1.00 44.12 270 SER A N 1
ATOM 2088 C CA . SER A 1 270 ? 14.466 19.228 21.110 1.00 44.12 270 SER A CA 1
ATOM 2089 C C . SER A 1 270 ? 15.183 19.276 22.469 1.00 44.12 270 SER A C 1
ATOM 2091 O O . SER A 1 270 ? 16.127 20.047 22.639 1.00 44.12 270 SER A O 1
ATOM 2093 N N . SER A 1 271 ? 14.729 18.521 23.471 1.00 42.69 271 SER A N 1
ATOM 2094 C CA . SER A 1 271 ? 15.397 18.460 24.772 1.00 42.69 271 SER A CA 1
ATOM 2095 C C . SER A 1 271 ? 16.619 17.550 24.685 1.00 42.69 271 SER A C 1
ATOM 2097 O O . SER A 1 271 ? 16.533 16.426 24.204 1.00 42.69 271 SER A O 1
ATOM 2099 N N . SER A 1 272 ? 17.746 18.051 25.180 1.00 43.78 272 SER A N 1
ATOM 2100 C CA . SER A 1 272 ? 19.108 17.495 25.195 1.00 43.78 272 SER A CA 1
ATOM 2101 C C . SER A 1 272 ? 19.295 16.118 25.861 1.00 43.78 272 SER A C 1
ATOM 2103 O O . SER A 1 272 ? 20.427 15.693 26.083 1.00 43.78 272 SER A O 1
ATOM 2105 N N . SER A 1 273 ? 18.219 15.389 26.143 1.00 44.66 273 SER A N 1
ATOM 2106 C CA . SER A 1 273 ? 18.226 13.958 26.423 1.00 44.66 273 SER A CA 1
ATOM 2107 C C . SER A 1 273 ? 17.675 13.228 25.199 1.00 44.66 273 SER A C 1
ATOM 2109 O O . SER A 1 273 ? 16.473 13.209 24.944 1.00 44.66 273 SER A O 1
ATOM 2111 N N . SER A 1 274 ? 18.583 12.633 24.430 1.00 45.28 274 SER A N 1
ATOM 2112 C CA . SER A 1 274 ? 18.325 11.728 23.309 1.00 45.28 274 SER A CA 1
ATOM 2113 C C . SER A 1 274 ? 17.262 10.673 23.646 1.00 45.28 274 SER A C 1
ATOM 2115 O O . SER A 1 274 ? 17.581 9.583 24.114 1.00 45.28 274 SER A O 1
ATOM 2117 N N . SER A 1 275 ? 15.994 10.986 23.405 1.00 55.88 275 SER A N 1
ATOM 2118 C CA . SER A 1 275 ? 14.893 10.028 23.425 1.00 55.88 275 SER A CA 1
ATOM 2119 C C . SER A 1 275 ? 14.574 9.728 21.969 1.00 55.88 275 SER A C 1
ATOM 2121 O O . SER A 1 275 ? 13.824 10.433 21.304 1.00 55.88 275 SER A O 1
ATOM 2123 N N . SER A 1 276 ? 15.266 8.723 21.432 1.00 80.75 276 SER A N 1
ATOM 2124 C CA . SER A 1 276 ? 14.928 8.172 20.119 1.00 80.75 276 SER A CA 1
ATOM 2125 C C . SER A 1 276 ? 13.535 7.555 20.209 1.00 80.75 276 SER A C 1
ATOM 2127 O O . SER A 1 276 ? 13.251 6.859 21.185 1.00 80.75 276 SER A O 1
ATOM 2129 N N . SER A 1 277 ? 12.672 7.798 19.219 1.00 86.19 277 SER A N 1
ATOM 2130 C CA . SER A 1 277 ? 11.342 7.185 19.215 1.00 86.19 277 SER A CA 1
ATOM 2131 C C . SER A 1 277 ? 11.482 5.664 19.139 1.00 86.19 277 SER A C 1
ATOM 2133 O O . SER A 1 277 ? 12.148 5.138 18.245 1.00 86.19 277 SER A O 1
ATOM 2135 N N . SER A 1 278 ? 10.867 4.957 20.082 1.00 91.50 278 SER A N 1
ATOM 2136 C CA . SER A 1 278 ? 10.815 3.497 20.111 1.00 91.50 278 SER A CA 1
ATOM 2137 C C . SER A 1 278 ? 9.382 3.061 19.863 1.00 91.50 278 SER A C 1
ATOM 2139 O O . SER A 1 278 ? 8.478 3.471 20.588 1.00 91.50 278 SER A O 1
ATOM 2141 N N . SER A 1 279 ? 9.171 2.249 18.835 1.00 96.44 279 SER A N 1
ATOM 2142 C CA . SER A 1 279 ? 7.839 1.842 18.398 1.00 96.44 279 SER A CA 1
ATOM 2143 C C . SER A 1 279 ? 7.812 0.364 18.041 1.00 96.44 279 SER A C 1
ATOM 2145 O O . SER A 1 279 ? 8.849 -0.240 17.765 1.00 96.44 279 SER A O 1
ATOM 2147 N N . THR A 1 280 ? 6.621 -0.225 18.069 1.00 98.25 280 THR A N 1
ATOM 2148 C CA . THR A 1 280 ? 6.404 -1.625 17.698 1.00 98.25 280 THR A CA 1
ATOM 2149 C C . THR A 1 280 ? 5.071 -1.785 16.977 1.00 98.25 280 THR A C 1
ATOM 2151 O O . THR A 1 280 ? 4.130 -1.026 17.221 1.00 98.25 280 THR A O 1
ATOM 2154 N N . LEU A 1 281 ? 4.995 -2.751 16.060 1.00 98.69 281 LEU A N 1
ATOM 2155 C CA . LEU A 1 281 ? 3.743 -3.123 15.406 1.00 98.69 281 LEU A CA 1
ATOM 2156 C C . LEU A 1 281 ? 2.923 -4.008 16.346 1.00 98.69 281 LEU A C 1
ATOM 2158 O O . LEU A 1 281 ? 3.435 -4.985 16.892 1.00 98.69 281 LEU A O 1
ATOM 2162 N N . VAL A 1 282 ? 1.635 -3.707 16.476 1.00 98.56 282 VAL A N 1
ATOM 2163 C CA . VAL A 1 282 ? 0.670 -4.530 17.213 1.00 98.56 282 VAL A CA 1
ATOM 2164 C C . VAL A 1 282 ? -0.524 -4.890 16.337 1.00 98.56 282 VAL A C 1
ATOM 2166 O O . VAL A 1 282 ? -0.857 -4.190 15.379 1.00 98.56 282 VAL A O 1
ATOM 2169 N N . GLY A 1 283 ? -1.162 -6.018 16.649 1.00 98.25 283 GLY A N 1
ATOM 2170 C CA . GLY A 1 283 ? -2.391 -6.442 15.982 1.00 98.25 283 GLY A CA 1
ATOM 2171 C C . GLY A 1 283 ? -3.588 -5.558 16.343 1.00 98.25 283 GLY A C 1
ATOM 2172 O O . GLY A 1 283 ? -3.554 -4.798 17.305 1.00 98.25 283 GLY A O 1
ATOM 2173 N N . SER A 1 284 ? -4.676 -5.705 15.590 1.00 97.88 284 SER A N 1
ATOM 2174 C CA . SER A 1 284 ? -5.939 -4.983 15.807 1.00 97.88 284 SER A CA 1
ATOM 2175 C C . SER A 1 284 ? -6.755 -5.479 17.010 1.00 97.88 284 SER A C 1
ATOM 2177 O O . SER A 1 284 ? -7.729 -4.839 17.392 1.00 97.88 284 SER A O 1
ATOM 2179 N N . GLY A 1 285 ? -6.400 -6.640 17.574 1.00 97.56 285 GLY A N 1
ATOM 2180 C CA . GLY A 1 285 ? -7.188 -7.356 18.584 1.00 97.56 285 GLY A CA 1
ATOM 2181 C C . GLY A 1 285 ? -8.116 -8.439 18.015 1.00 97.56 285 GLY A C 1
ATOM 2182 O O . GLY A 1 285 ? -8.705 -9.190 18.789 1.00 97.56 285 GLY A O 1
ATOM 2183 N N . LEU A 1 286 ? -8.227 -8.566 16.685 1.00 97.94 286 LEU A N 1
ATOM 2184 C CA . LEU A 1 286 ? -8.949 -9.661 16.023 1.00 97.94 286 LEU A CA 1
ATOM 2185 C C . LEU A 1 286 ? -8.023 -10.841 15.690 1.00 97.94 286 LEU A C 1
ATOM 2187 O O . LEU A 1 286 ? -6.841 -10.648 15.412 1.00 97.94 286 LEU A O 1
ATOM 2191 N N . ASN A 1 287 ? -8.588 -12.054 15.666 1.00 98.44 287 ASN A N 1
ATOM 2192 C CA . ASN A 1 287 ? -7.851 -13.317 15.489 1.00 98.44 287 ASN A CA 1
ATOM 2193 C C . ASN A 1 287 ? -8.198 -14.081 14.198 1.00 98.44 287 ASN A C 1
ATOM 2195 O O . ASN A 1 287 ? -7.824 -15.242 14.064 1.00 98.44 287 ASN A O 1
ATOM 2199 N N . TRP A 1 288 ? -8.910 -13.457 13.254 1.00 98.62 288 TRP A N 1
ATOM 2200 C CA . TRP A 1 288 ? -9.211 -14.080 11.963 1.00 98.62 288 TRP A CA 1
ATOM 2201 C C . TRP A 1 288 ? -7.933 -14.365 11.171 1.00 98.62 288 TRP A C 1
ATOM 2203 O O . TRP A 1 288 ? -7.044 -13.510 11.066 1.00 98.62 288 TRP A O 1
ATOM 2213 N N . THR A 1 289 ? -7.858 -15.550 10.573 1.00 98.50 289 THR A N 1
ATOM 2214 C CA . THR A 1 289 ? -6.707 -16.012 9.798 1.00 98.50 289 THR A CA 1
ATOM 2215 C C . THR A 1 289 ? -7.038 -16.112 8.312 1.00 98.50 289 THR A C 1
ATOM 2217 O O . THR A 1 289 ? -8.181 -16.312 7.912 1.00 98.50 289 THR A O 1
ATOM 2220 N N . SER A 1 290 ? -6.021 -16.023 7.451 1.00 97.94 290 SER A N 1
ATOM 2221 C CA . SER A 1 290 ? -6.198 -16.234 6.007 1.00 97.94 290 SER A CA 1
ATOM 2222 C C . SER A 1 290 ? -6.477 -17.693 5.624 1.00 97.94 290 SER A C 1
ATOM 2224 O O . SER A 1 290 ? -6.623 -17.982 4.440 1.00 97.94 290 SER A O 1
ATOM 2226 N N . GLN A 1 291 ? -6.501 -18.610 6.596 1.00 98.50 291 GLN A N 1
ATOM 2227 C CA . GLN A 1 291 ? -6.902 -20.004 6.406 1.00 98.50 291 GLN A CA 1
ATOM 2228 C C . GLN A 1 291 ? -8.379 -20.236 6.747 1.00 98.50 291 GLN A C 1
ATOM 2230 O O . GLN A 1 291 ? -8.888 -21.323 6.481 1.00 98.50 291 GLN A O 1
ATOM 2235 N N . ASP A 1 292 ? -9.077 -19.222 7.268 1.00 98.31 292 ASP A N 1
ATOM 2236 C CA . ASP A 1 292 ? -10.492 -19.290 7.639 1.00 98.31 292 ASP A CA 1
ATOM 2237 C C . ASP A 1 292 ? -11.375 -19.176 6.382 1.00 98.31 292 ASP A C 1
ATOM 2239 O O . ASP A 1 292 ? -12.107 -18.205 6.187 1.00 98.31 292 ASP A O 1
ATOM 2243 N N . VAL A 1 293 ? -11.255 -20.163 5.491 1.00 98.75 293 VAL A N 1
ATOM 2244 C CA . VAL A 1 293 ? -11.943 -20.245 4.199 1.00 98.75 293 VAL A CA 1
ATOM 2245 C C . VAL A 1 293 ? -13.009 -21.336 4.269 1.00 98.75 293 VAL A C 1
ATOM 2247 O O . VAL A 1 293 ? -12.704 -22.513 4.460 1.00 98.75 293 VAL A O 1
ATOM 2250 N N . GLY A 1 294 ? -14.271 -20.940 4.122 1.00 98.56 294 GLY A N 1
ATOM 2251 C CA . GLY A 1 294 ? -15.418 -21.842 4.103 1.00 98.56 294 GLY A CA 1
ATOM 2252 C C . GLY A 1 294 ? -15.589 -22.598 2.783 1.00 98.56 294 GLY A C 1
ATOM 2253 O O . GLY A 1 294 ? -14.798 -22.486 1.847 1.00 98.56 294 GLY A O 1
ATOM 2254 N N . ASN A 1 295 ? -16.673 -23.370 2.701 1.00 98.38 295 ASN A N 1
ATOM 2255 C CA . ASN A 1 295 ? -17.013 -24.119 1.492 1.00 98.38 295 ASN A CA 1
ATOM 2256 C C . ASN A 1 295 ? -17.335 -23.188 0.313 1.00 98.38 295 ASN A C 1
ATOM 2258 O O . ASN A 1 295 ? -17.929 -22.125 0.494 1.00 98.38 295 ASN A O 1
ATOM 2262 N N . LEU A 1 296 ? -17.017 -23.644 -0.902 1.00 98.69 296 LEU A N 1
ATOM 2263 C CA . LEU A 1 296 ? -17.478 -23.010 -2.135 1.00 98.69 296 LEU A CA 1
ATOM 2264 C C . LEU A 1 296 ? -18.983 -23.237 -2.303 1.00 98.69 296 LEU A C 1
ATOM 2266 O O . LEU A 1 296 ? -19.461 -24.370 -2.275 1.00 98.69 296 LEU A O 1
ATOM 2270 N N . VAL A 1 297 ? -19.717 -22.152 -2.519 1.00 98.62 297 VAL A N 1
ATOM 2271 C CA . VAL A 1 297 ? -21.162 -22.136 -2.738 1.00 98.62 297 VAL A CA 1
ATOM 2272 C C . VAL A 1 297 ? -21.436 -21.513 -4.098 1.00 98.62 297 VAL A C 1
ATOM 2274 O O . VAL A 1 297 ? -21.138 -20.344 -4.329 1.00 98.62 297 VAL A O 1
ATOM 2277 N N . VAL A 1 298 ? -22.010 -22.291 -5.013 1.00 98.62 298 VAL A N 1
ATOM 2278 C CA . VAL A 1 298 ? -22.509 -21.770 -6.291 1.00 98.62 298 VAL A CA 1
ATOM 2279 C C . VAL A 1 298 ? -23.842 -21.075 -6.028 1.00 98.62 298 VAL A C 1
ATOM 2281 O O . VAL A 1 298 ? -24.756 -21.682 -5.477 1.00 98.62 298 VAL A O 1
ATOM 2284 N N . ILE A 1 299 ? -23.938 -19.799 -6.394 1.00 98.31 299 ILE A N 1
ATOM 2285 C CA . ILE A 1 299 ? -25.124 -18.967 -6.149 1.00 98.31 299 ILE A CA 1
ATOM 2286 C C . ILE A 1 299 ? -26.073 -19.057 -7.349 1.00 98.31 299 ILE A C 1
ATOM 2288 O O . ILE A 1 299 ? -27.279 -19.218 -7.181 1.00 98.31 299 ILE A O 1
ATOM 2292 N N . ASN A 1 300 ? -25.528 -18.961 -8.565 1.00 98.19 300 ASN A N 1
ATOM 2293 C CA . ASN A 1 300 ? -26.230 -19.178 -9.833 1.00 98.19 300 ASN A CA 1
ATOM 2294 C C . ASN A 1 300 ? -25.226 -19.540 -10.943 1.00 98.19 300 ASN A C 1
ATOM 2296 O O . ASN A 1 300 ? -24.025 -19.630 -10.690 1.00 98.19 300 ASN A O 1
ATOM 2300 N N . ASP A 1 301 ? -25.703 -19.673 -12.182 1.00 98.12 301 ASP A N 1
ATOM 2301 C CA . ASP A 1 301 ? -24.904 -20.059 -13.359 1.00 98.12 301 ASP A CA 1
ATOM 2302 C C . ASP A 1 301 ? -23.666 -19.180 -13.623 1.00 98.12 301 ASP A C 1
ATOM 2304 O O . ASP A 1 301 ? -22.761 -19.572 -14.357 1.00 98.12 301 ASP A O 1
ATOM 2308 N N . THR A 1 302 ? -23.618 -17.977 -13.044 1.00 97.69 302 THR A N 1
ATOM 2309 C CA . THR A 1 302 ? -22.571 -16.972 -13.287 1.00 97.69 302 THR A CA 1
ATOM 2310 C C . THR A 1 302 ? -21.891 -16.470 -12.014 1.00 97.69 302 THR A C 1
ATOM 2312 O O . THR A 1 302 ? -21.044 -15.580 -12.089 1.00 97.69 302 THR A O 1
ATOM 2315 N N . SER A 1 303 ? -22.235 -17.010 -10.840 1.00 98.25 303 SER A N 1
ATOM 2316 C CA . SER A 1 303 ? -21.703 -16.522 -9.566 1.00 98.25 303 SER A CA 1
ATOM 2317 C C . SER A 1 303 ? -21.528 -17.620 -8.524 1.00 98.25 303 SER A C 1
ATOM 2319 O O . SER A 1 303 ? -22.301 -18.574 -8.426 1.00 98.25 303 SER A O 1
ATOM 2321 N N . PHE A 1 304 ? -20.491 -17.453 -7.715 1.00 98.56 304 PHE A N 1
ATOM 2322 C CA . PHE A 1 304 ? -20.159 -18.304 -6.584 1.00 98.56 304 PHE A CA 1
ATOM 2323 C C . PHE A 1 304 ? -19.610 -17.433 -5.450 1.00 98.56 304 PHE A C 1
ATOM 2325 O O . PHE A 1 304 ? -19.197 -16.294 -5.677 1.00 98.56 304 PHE A O 1
ATOM 2332 N N . GLY A 1 305 ? -19.587 -17.976 -4.241 1.00 98.50 305 GLY A N 1
ATOM 2333 C CA . GLY A 1 305 ? -19.005 -17.341 -3.067 1.00 98.50 305 GLY A CA 1
ATOM 2334 C C . GLY A 1 305 ? -18.501 -18.374 -2.070 1.00 98.50 305 GLY A C 1
ATOM 2335 O O . GLY A 1 305 ? -18.680 -19.577 -2.250 1.00 98.50 305 GLY A O 1
ATOM 2336 N N . PHE A 1 306 ? -17.846 -17.898 -1.025 1.00 98.69 306 PHE A N 1
ATOM 2337 C CA . PHE A 1 306 ? -17.417 -18.680 0.128 1.00 98.69 306 PHE A CA 1
ATOM 2338 C C . PHE A 1 306 ? -17.274 -17.722 1.311 1.00 98.69 306 PHE A C 1
ATOM 2340 O O . PHE A 1 306 ? -17.010 -16.538 1.110 1.00 98.69 306 PHE A O 1
ATOM 2347 N N . GLN A 1 307 ? -17.439 -18.236 2.527 1.00 98.69 307 GLN A N 1
ATOM 2348 C CA . GLN A 1 307 ? -17.161 -17.473 3.743 1.00 98.69 307 GLN A CA 1
ATOM 2349 C C . GLN A 1 307 ? -15.646 -17.258 3.875 1.00 98.69 307 GLN A C 1
ATOM 2351 O O . GLN A 1 307 ? -14.889 -18.223 3.744 1.00 98.69 307 GLN A O 1
ATOM 2356 N N . LEU A 1 308 ? -15.203 -16.037 4.167 1.00 98.50 308 LEU A N 1
ATOM 2357 C CA . LEU A 1 308 ? -13.800 -15.701 4.412 1.00 98.50 308 LEU A CA 1
ATOM 2358 C C . LEU A 1 308 ? -13.665 -14.907 5.714 1.00 98.50 308 LEU A C 1
ATOM 2360 O O . LEU A 1 308 ? -13.930 -13.704 5.773 1.00 98.50 308 LEU A O 1
ATOM 2364 N N . GLY A 1 309 ? -13.231 -15.585 6.776 1.00 98.06 309 GLY A N 1
ATOM 2365 C CA . GLY A 1 309 ? -13.294 -15.038 8.128 1.00 98.06 309 GLY A CA 1
ATOM 2366 C C . GLY A 1 309 ? -14.726 -14.617 8.472 1.00 98.06 309 GLY A C 1
ATOM 2367 O O . GLY A 1 309 ? -15.655 -15.419 8.382 1.00 98.06 309 GLY A O 1
ATOM 2368 N N . GLY A 1 310 ? -14.920 -13.347 8.830 1.00 97.12 310 GLY A N 1
ATOM 2369 C CA . GLY A 1 310 ? -16.236 -12.796 9.166 1.00 97.12 310 GLY A CA 1
ATOM 2370 C C . GLY A 1 310 ? -17.039 -12.188 8.006 1.00 97.12 310 GLY A C 1
ATOM 2371 O O . GLY A 1 310 ? -18.070 -11.580 8.284 1.00 97.12 310 GLY A O 1
ATOM 2372 N N . TRP A 1 311 ? -16.584 -12.328 6.751 1.00 97.69 311 TRP A N 1
ATOM 2373 C CA . TRP A 1 311 ? -17.266 -11.837 5.541 1.00 97.69 311 TRP A CA 1
ATOM 2374 C C . TRP A 1 311 ? -17.770 -12.958 4.638 1.00 97.69 311 TRP A C 1
ATOM 2376 O O . TRP A 1 311 ? -17.079 -13.999 4.541 1.00 97.69 311 TRP A O 1
#